Protein AF-A3V7Z9-F1 (afdb_monomer)

Sequence (220 aa):
MTQASEHNNTRMRLMAPIWVALALAAVWAASQGWWPLAAMSTLAFFLSMAPILLASQYNIALPLPFLVATVAFIIASLIFGEVFDIYYRIWWWDMALHGSSAVALGMIGFLFIYMLFAGDRFAAPPGAIAFLSFTFALSIGAVWEIFEYGMDQLFGMSMQKSVDDTMIDLITDAIGAVMSALAGYAYLKGRSAGVLGRLIRDFIKLNRHLYAKGRSRNDK

Foldseek 3Di:
DAPQLVLLVVLCVVCVVVLVVLCCQLVVCVVVVVNLSNVLSVVLSVQLCVVSVVCNVVSAHDDNVLSVLSSVLSCLCRPCVPVVVVVVVPVCSLLVSLLSQLLSQLLVQLLVLLLVQQQDPCRDQLLVSLVSSLCRSLVVLVVVLVVQVVCCVPVVDCSPVDPVSSVSSSVSSSVSNNVSSVLSSCLVVVNRDDDSSVNSVVSCVSVVVSRVNNPPPPPD

Radius of gyration: 19.34 Å; Cα contacts (8 Å, |Δi|>4): 252; chains: 1; bounding box: 54×44×49 Å

InterPro domains:
  IPR014509 Inner membrane protein YjdF-like [PF09997] (19-189)

Solvent-accessible surface area (backbone atoms only — not comparable to full-atom values): 11224 Å² total; per-residue (Å²): 130,53,74,24,42,57,50,40,54,55,50,49,64,72,44,42,66,59,46,51,49,25,51,50,48,15,54,52,28,47,78,71,68,40,53,66,51,16,52,34,26,47,50,41,37,56,60,58,46,44,64,62,56,53,29,42,76,70,65,39,36,74,55,66,70,57,54,53,50,52,40,50,49,43,45,48,49,44,43,42,24,63,65,65,43,34,58,82,74,36,89,60,50,56,51,50,51,37,26,53,48,15,28,51,41,1,42,51,32,30,54,53,53,46,40,76,34,33,45,47,99,78,44,67,55,51,68,56,50,19,51,52,5,23,52,48,15,36,51,52,45,55,52,46,55,52,47,31,50,48,41,27,74,75,69,70,50,74,66,60,79,39,75,68,50,55,52,51,38,53,52,31,14,44,51,17,3,47,54,22,13,51,40,46,30,30,41,72,70,76,61,49,60,70,68,67,27,47,54,54,50,52,42,46,64,67,36,41,81,64,48,47,71,40,74,81,72,80,82,115

Organism: NCBI:txid314232

pLDDT: mean 92.55, std 11.16, range [35.91, 98.75]

Structure (mmCIF, N/CA/C/O backbone):
data_AF-A3V7Z9-F1
#
_entry.id   AF-A3V7Z9-F1
#
loop_
_atom_site.group_PDB
_atom_site.id
_atom_site.type_symbol
_atom_site.label_atom_id
_atom_site.label_alt_id
_atom_site.label_comp_id
_atom_site.label_asym_id
_atom_site.label_entity_id
_atom_site.label_seq_id
_atom_site.pdbx_PDB_ins_code
_atom_site.Cartn_x
_atom_site.Cartn_y
_atom_site.Cartn_z
_atom_site.occupancy
_atom_site.B_iso_or_equiv
_atom_site.auth_seq_id
_atom_site.auth_comp_id
_atom_site.auth_asym_id
_atom_site.auth_atom_id
_atom_site.pdbx_PDB_model_num
ATOM 1 N N . MET A 1 1 ? -16.991 23.608 2.122 1.00 60.38 1 MET A N 1
ATOM 2 C CA . MET A 1 1 ? -16.116 22.416 2.186 1.00 60.38 1 MET A CA 1
ATOM 3 C C . MET A 1 1 ? -16.410 21.664 3.469 1.00 60.38 1 MET A C 1
ATOM 5 O O . MET A 1 1 ? -16.763 22.302 4.452 1.00 60.38 1 MET A O 1
ATOM 9 N N . THR A 1 2 ? -16.319 20.334 3.468 1.00 79.94 2 THR A N 1
ATOM 10 C CA . THR A 1 2 ? -16.404 19.557 4.714 1.00 79.94 2 THR A CA 1
ATOM 11 C C . THR A 1 2 ? -15.075 19.624 5.469 1.00 79.94 2 THR A C 1
ATOM 13 O O . THR A 1 2 ? -14.025 19.834 4.860 1.00 79.94 2 THR A O 1
ATOM 16 N N . GLN A 1 3 ? -15.094 19.379 6.783 1.00 81.25 3 GLN A N 1
ATOM 17 C CA . GLN A 1 3 ? -13.872 19.293 7.592 1.00 81.25 3 GLN A CA 1
ATOM 18 C C . GLN A 1 3 ? -12.882 18.247 7.037 1.00 81.25 3 GLN A C 1
ATOM 20 O O . GLN A 1 3 ? -11.670 18.455 7.081 1.00 81.25 3 GLN A O 1
ATOM 25 N N . ALA A 1 4 ? -13.384 17.145 6.463 1.00 86.25 4 ALA A N 1
ATOM 26 C CA . ALA A 1 4 ? -12.542 16.135 5.824 1.00 86.25 4 ALA A CA 1
ATOM 27 C C . ALA A 1 4 ? -11.885 16.643 4.532 1.00 86.25 4 ALA A C 1
ATOM 29 O O . ALA A 1 4 ? -10.710 16.375 4.296 1.00 86.25 4 ALA A O 1
ATOM 30 N N . SER A 1 5 ? -12.610 17.424 3.726 1.00 84.62 5 SER A N 1
ATOM 31 C CA . SER A 1 5 ? -12.073 18.033 2.506 1.00 84.62 5 SER A CA 1
ATOM 32 C C . SER A 1 5 ? -10.967 19.049 2.816 1.00 84.62 5 SER A C 1
ATOM 34 O O . SER A 1 5 ? -9.925 19.034 2.167 1.00 84.62 5 SER A O 1
ATOM 36 N N . GLU A 1 6 ? -11.122 19.879 3.851 1.00 87.75 6 GLU A N 1
ATOM 37 C CA . GLU A 1 6 ? -10.057 20.800 4.285 1.00 87.75 6 GLU A CA 1
ATOM 38 C C . GLU A 1 6 ? -8.825 20.057 4.817 1.00 87.75 6 GLU A C 1
ATOM 40 O O . GLU A 1 6 ? -7.681 20.417 4.504 1.00 87.75 6 GLU A O 1
ATOM 45 N N . HIS A 1 7 ? -9.050 18.980 5.577 1.00 91.62 7 HIS A N 1
ATOM 46 C CA . HIS A 1 7 ? -7.976 18.116 6.057 1.00 91.62 7 HIS A CA 1
ATOM 47 C C . HIS A 1 7 ? -7.182 17.524 4.892 1.00 91.62 7 HIS A C 1
ATOM 49 O O . HIS A 1 7 ? -5.957 17.656 4.840 1.00 91.62 7 HIS A O 1
ATOM 55 N N . ASN A 1 8 ? -7.880 16.916 3.933 1.00 92.31 8 ASN A N 1
ATOM 56 C CA . ASN A 1 8 ? -7.257 16.291 2.778 1.00 92.31 8 ASN A CA 1
ATOM 57 C C . ASN A 1 8 ? -6.560 17.333 1.895 1.00 92.31 8 ASN A C 1
ATOM 59 O O . ASN A 1 8 ? -5.428 17.097 1.497 1.00 92.31 8 ASN A O 1
ATOM 63 N N . ASN A 1 9 ? -7.110 18.534 1.700 1.00 92.44 9 ASN A N 1
ATOM 64 C CA . ASN A 1 9 ? -6.415 19.597 0.964 1.00 92.44 9 ASN A CA 1
ATOM 65 C C . ASN A 1 9 ? -5.055 19.956 1.581 1.00 92.44 9 ASN A C 1
ATOM 67 O O . ASN A 1 9 ? -4.078 20.180 0.864 1.00 92.44 9 ASN A O 1
ATOM 71 N N . THR A 1 10 ? -4.959 19.965 2.912 1.00 94.50 10 THR A N 1
ATOM 72 C CA . THR A 1 10 ? -3.675 20.165 3.598 1.00 94.50 10 THR A CA 1
ATOM 73 C C . THR A 1 10 ? -2.716 19.006 3.315 1.00 94.50 10 THR A C 1
ATOM 75 O O . THR A 1 10 ? -1.545 19.234 3.025 1.00 94.50 10 THR A O 1
ATOM 78 N N . ARG A 1 11 ? -3.198 17.757 3.342 1.00 94.56 11 ARG A N 1
ATOM 79 C CA . ARG A 1 11 ? -2.388 16.571 3.013 1.00 94.56 11 ARG A CA 1
ATOM 80 C C . ARG A 1 11 ? -1.935 16.554 1.555 1.00 94.56 11 ARG A C 1
ATOM 82 O O . ARG A 1 11 ? -0.782 16.227 1.305 1.00 94.56 11 ARG A O 1
ATOM 89 N N . MET A 1 12 ? -2.784 16.978 0.620 1.00 93.81 12 MET A N 1
ATOM 90 C CA . MET A 1 12 ? -2.417 17.129 -0.789 1.00 93.81 12 MET A CA 1
ATOM 91 C C . MET A 1 12 ? -1.244 18.095 -0.947 1.00 93.81 12 MET A C 1
ATOM 93 O O . MET A 1 12 ? -0.285 17.778 -1.636 1.00 93.81 12 MET A O 1
ATOM 97 N N . ARG A 1 13 ? -1.268 19.242 -0.254 1.00 95.38 13 ARG A N 1
ATOM 98 C CA . ARG A 1 13 ? -0.146 20.198 -0.276 1.00 95.38 13 ARG A CA 1
ATOM 99 C C . ARG A 1 13 ? 1.146 19.597 0.279 1.00 95.38 13 ARG A C 1
ATOM 101 O O . ARG A 1 13 ? 2.210 19.870 -0.260 1.00 95.38 13 ARG A O 1
ATOM 108 N N . LEU A 1 14 ? 1.055 18.769 1.321 1.00 96.12 14 LEU A N 1
ATOM 109 C CA . LEU A 1 14 ? 2.217 18.075 1.888 1.00 96.12 14 LEU A CA 1
ATOM 110 C C . LEU A 1 14 ? 2.775 16.988 0.956 1.00 96.12 14 LEU A C 1
ATOM 112 O O . LEU A 1 14 ? 3.976 16.745 0.974 1.00 96.12 14 LEU A O 1
ATOM 116 N N . MET A 1 15 ? 1.924 16.338 0.157 1.00 96.56 15 MET A N 1
ATOM 117 C CA . MET A 1 15 ? 2.320 15.285 -0.791 1.00 96.56 15 MET A CA 1
ATOM 118 C C . MET A 1 15 ? 2.706 15.813 -2.174 1.00 96.56 15 MET A C 1
ATOM 120 O O . MET A 1 15 ? 3.407 15.123 -2.911 1.00 96.56 15 MET A O 1
ATOM 124 N N . ALA A 1 16 ? 2.336 17.054 -2.500 1.00 96.56 16 ALA A N 1
ATOM 125 C CA . ALA A 1 16 ? 2.632 17.688 -3.779 1.00 96.56 16 ALA A CA 1
ATOM 126 C C . ALA A 1 16 ? 4.110 17.606 -4.207 1.00 96.56 16 ALA A C 1
ATOM 128 O O . ALA A 1 16 ? 4.338 17.311 -5.378 1.00 96.56 16 ALA A O 1
ATOM 129 N N . PRO A 1 17 ? 5.121 17.780 -3.327 1.00 97.75 17 PRO A N 1
ATOM 130 C CA . PRO A 1 17 ? 6.519 17.629 -3.732 1.00 97.75 17 PRO A CA 1
ATOM 131 C C . PRO A 1 17 ? 6.843 16.242 -4.302 1.00 97.75 17 PRO A C 1
ATOM 133 O O . PRO A 1 17 ? 7.589 16.143 -5.272 1.00 97.75 17 PRO A O 1
ATOM 136 N N . ILE A 1 18 ? 6.252 15.178 -3.745 1.00 97.12 18 ILE A N 1
ATOM 137 C CA . ILE A 1 18 ? 6.469 13.808 -4.228 1.00 97.12 18 ILE A CA 1
ATOM 138 C C . ILE A 1 18 ? 5.812 13.623 -5.596 1.00 97.12 18 ILE A C 1
ATOM 140 O O . ILE A 1 18 ? 6.421 13.070 -6.506 1.00 97.12 18 ILE A O 1
ATOM 144 N N . TRP A 1 19 ? 4.595 14.134 -5.777 1.00 97.62 19 TRP A N 1
ATOM 145 C CA . TRP A 1 19 ? 3.899 14.061 -7.062 1.00 97.62 19 TRP A CA 1
ATOM 146 C C . TRP A 1 19 ? 4.608 14.858 -8.156 1.00 97.62 19 TRP A C 1
ATOM 148 O O . TRP A 1 19 ? 4.724 14.381 -9.280 1.00 97.62 19 TRP A O 1
ATOM 158 N N . VAL A 1 20 ? 5.142 16.035 -7.823 1.00 98.31 20 VAL A N 1
ATOM 159 C CA . VAL A 1 20 ? 5.991 16.807 -8.738 1.00 98.31 20 VAL A CA 1
ATOM 160 C C . VAL A 1 20 ? 7.242 16.009 -9.097 1.00 98.31 20 VAL A C 1
ATOM 162 O O . VAL A 1 20 ? 7.573 15.921 -10.273 1.00 98.31 20 VAL A O 1
ATOM 165 N N . ALA A 1 21 ? 7.905 15.376 -8.125 1.00 98.31 21 ALA A N 1
ATOM 166 C CA . ALA A 1 21 ? 9.075 14.544 -8.395 1.00 98.31 21 ALA A CA 1
ATOM 167 C C . ALA A 1 21 ? 8.751 13.357 -9.321 1.00 98.31 21 ALA A C 1
ATOM 169 O O . ALA A 1 21 ? 9.486 13.130 -10.276 1.00 98.31 21 ALA A O 1
ATOM 170 N N . LEU A 1 22 ? 7.637 12.649 -9.098 1.00 98.50 22 LEU A N 1
ATOM 171 C CA . LEU A 1 22 ? 7.191 11.544 -9.959 1.00 98.50 22 LEU A CA 1
ATOM 172 C C . LEU A 1 22 ? 6.857 12.019 -11.380 1.00 98.50 22 LEU A C 1
ATOM 174 O O . LEU A 1 22 ? 7.260 11.383 -12.352 1.00 98.50 22 LEU A O 1
ATOM 178 N N . ALA A 1 23 ? 6.177 13.160 -11.517 1.00 98.50 23 ALA A N 1
ATOM 179 C CA . ALA A 1 23 ? 5.863 13.739 -12.821 1.00 98.50 23 ALA A CA 1
ATOM 180 C C . ALA A 1 23 ? 7.130 14.183 -13.573 1.00 98.50 23 ALA A C 1
ATOM 182 O O . ALA A 1 23 ? 7.279 13.906 -14.763 1.00 98.50 23 ALA A O 1
ATOM 183 N N . LEU A 1 24 ? 8.071 14.831 -12.879 1.00 98.62 24 LEU A N 1
ATOM 184 C CA . LEU A 1 24 ? 9.357 15.222 -13.456 1.00 98.62 24 LEU A CA 1
ATOM 185 C C . LEU A 1 24 ? 10.190 14.001 -13.849 1.00 98.62 24 LEU A C 1
ATOM 187 O O . LEU A 1 24 ? 10.760 13.996 -14.936 1.00 98.62 24 LEU A O 1
ATOM 191 N N . ALA A 1 25 ? 10.226 12.961 -13.012 1.00 98.50 25 ALA A N 1
ATOM 192 C CA . ALA A 1 25 ? 10.899 11.705 -13.324 1.00 98.50 25 ALA A CA 1
ATOM 193 C C . ALA A 1 25 ? 10.298 11.045 -14.571 1.00 98.50 25 ALA A C 1
ATOM 195 O O . ALA A 1 25 ? 11.049 10.621 -15.445 1.00 98.50 25 ALA A O 1
ATOM 196 N N . ALA A 1 26 ? 8.967 11.035 -14.703 1.00 98.62 26 ALA A N 1
ATOM 197 C CA . ALA A 1 26 ? 8.287 10.499 -15.879 1.00 98.62 26 ALA A CA 1
ATOM 198 C C . ALA A 1 26 ? 8.674 11.246 -17.168 1.00 98.62 26 ALA A C 1
ATOM 200 O O . ALA A 1 26 ? 9.080 10.622 -18.149 1.00 98.62 26 ALA A O 1
ATOM 201 N N . VAL A 1 27 ? 8.599 12.584 -17.156 1.00 98.69 27 VAL A N 1
ATOM 202 C CA . VAL A 1 27 ? 8.945 13.429 -18.314 1.00 98.69 27 VAL A CA 1
ATOM 203 C C . VAL A 1 27 ? 10.427 13.314 -18.661 1.00 98.69 27 VAL A C 1
ATOM 205 O O . VAL A 1 27 ? 10.783 13.156 -19.829 1.00 98.69 27 VAL A O 1
ATOM 208 N N . TRP A 1 28 ? 11.297 13.373 -17.653 1.00 98.69 28 TRP A N 1
ATOM 209 C CA . TRP A 1 28 ? 12.734 13.261 -17.856 1.00 98.69 28 TRP A CA 1
ATOM 210 C C . TRP A 1 28 ? 13.095 11.888 -18.425 1.00 98.69 28 TRP A C 1
ATOM 212 O O . TRP A 1 28 ? 13.741 11.830 -19.467 1.00 98.69 28 TRP A O 1
ATOM 222 N N . ALA A 1 29 ? 12.611 10.793 -17.835 1.00 98.62 29 ALA A N 1
ATOM 223 C CA . ALA A 1 29 ? 12.879 9.441 -18.322 1.00 98.62 29 ALA A CA 1
ATOM 224 C C . ALA A 1 29 ? 12.394 9.241 -19.766 1.00 98.62 29 ALA A C 1
ATOM 226 O O . ALA A 1 29 ? 13.137 8.708 -20.591 1.00 98.62 29 ALA A O 1
ATOM 227 N N . ALA A 1 30 ? 11.203 9.746 -20.107 1.00 98.56 30 ALA A N 1
ATOM 228 C CA . ALA A 1 30 ? 10.688 9.706 -21.475 1.00 98.56 30 ALA A CA 1
ATOM 229 C C . ALA A 1 30 ? 11.584 10.486 -22.453 1.00 98.56 30 ALA A C 1
ATOM 231 O O . ALA A 1 30 ? 11.863 10.003 -23.548 1.00 98.56 30 ALA A O 1
ATOM 232 N N . SER A 1 31 ? 12.099 11.654 -22.045 1.00 98.50 31 SER A N 1
ATOM 233 C CA . SER A 1 31 ? 13.015 12.454 -22.875 1.00 98.50 31 SER A CA 1
ATOM 234 C C . SER A 1 31 ? 14.345 11.749 -23.164 1.00 98.50 31 SER A C 1
ATOM 236 O O . SER A 1 31 ? 14.986 12.041 -24.169 1.00 98.50 31 SER A O 1
ATOM 238 N N . GLN A 1 32 ? 14.747 10.817 -22.294 1.00 98.44 32 GLN A N 1
ATOM 239 C CA . GLN A 1 32 ? 15.943 9.988 -22.451 1.00 98.44 32 GLN A CA 1
ATOM 240 C C . GLN A 1 32 ? 15.656 8.640 -23.139 1.00 98.44 32 GLN A C 1
ATOM 242 O O . GLN A 1 32 ? 16.569 7.836 -23.301 1.00 98.44 32 GLN A O 1
ATOM 247 N N . GLY A 1 33 ? 14.404 8.350 -23.517 1.00 98.19 33 GLY A N 1
ATOM 248 C CA . GLY A 1 33 ? 14.012 7.046 -24.067 1.00 98.19 33 GLY A CA 1
ATOM 249 C C . GLY A 1 33 ? 13.951 5.909 -23.036 1.00 98.19 33 GLY A C 1
ATOM 250 O O . GLY A 1 33 ? 13.840 4.744 -23.415 1.00 98.19 33 GLY A O 1
ATOM 251 N N . TRP A 1 34 ? 14.000 6.214 -21.734 1.00 98.19 34 TRP A N 1
ATOM 252 C CA . TRP A 1 34 ? 13.921 5.219 -20.662 1.00 98.19 34 TRP A CA 1
ATOM 253 C C . TRP A 1 34 ? 12.459 4.887 -20.322 1.00 98.19 34 TRP A C 1
ATOM 255 O O . TRP A 1 34 ? 11.912 5.287 -19.292 1.00 98.19 34 TRP A O 1
ATOM 265 N N . TRP A 1 35 ? 11.813 4.146 -21.223 1.00 97.44 35 TRP A N 1
ATOM 266 C CA . TRP A 1 35 ? 10.374 3.869 -21.169 1.00 97.44 35 TRP A CA 1
ATOM 267 C C . TRP A 1 35 ? 9.885 3.146 -19.902 1.00 97.44 35 TRP A C 1
ATOM 269 O O . TRP A 1 35 ? 8.863 3.586 -19.373 1.00 97.44 35 TRP A O 1
ATOM 279 N N . PRO A 1 36 ? 10.578 2.122 -19.353 1.00 95.62 36 PRO A N 1
ATOM 280 C CA . PRO A 1 36 ? 10.180 1.501 -18.086 1.00 95.62 36 PRO A CA 1
ATOM 281 C C . PRO A 1 36 ? 10.036 2.500 -16.931 1.00 95.62 36 PRO A C 1
ATOM 283 O O . PRO A 1 36 ? 8.989 2.555 -16.287 1.00 95.62 36 PRO A O 1
ATOM 286 N N . LEU A 1 37 ? 11.037 3.364 -16.717 1.00 98.19 37 LEU A N 1
ATOM 287 C CA . LEU A 1 37 ? 10.983 4.372 -15.657 1.00 98.19 37 LEU A CA 1
ATOM 288 C C . LEU A 1 37 ? 9.888 5.414 -15.914 1.00 98.19 37 LEU A C 1
ATOM 290 O O . LEU A 1 37 ? 9.200 5.823 -14.976 1.00 98.19 37 LEU A O 1
ATOM 294 N N . ALA A 1 38 ? 9.700 5.825 -17.171 1.00 98.50 38 ALA A N 1
ATOM 295 C CA . ALA A 1 38 ? 8.645 6.763 -17.543 1.00 98.50 38 ALA A CA 1
ATOM 296 C C . ALA A 1 38 ? 7.243 6.198 -17.255 1.00 98.50 38 ALA A C 1
ATOM 298 O O . ALA A 1 38 ? 6.413 6.877 -16.640 1.00 98.50 38 ALA A O 1
ATOM 299 N N . ALA A 1 39 ? 6.993 4.946 -17.649 1.00 97.50 39 ALA A N 1
ATOM 300 C CA . ALA A 1 39 ? 5.724 4.262 -17.428 1.00 97.50 39 ALA A CA 1
ATOM 301 C C . ALA A 1 39 ? 5.444 4.064 -15.931 1.00 97.50 39 ALA A C 1
ATOM 303 O O . ALA A 1 39 ? 4.382 4.465 -15.451 1.00 97.50 39 ALA A O 1
ATOM 304 N N . MET A 1 40 ? 6.414 3.541 -15.172 1.00 97.75 40 MET A N 1
ATOM 305 C CA . MET A 1 40 ? 6.232 3.268 -13.741 1.00 97.75 40 MET A CA 1
ATOM 306 C C . MET A 1 40 ? 6.122 4.540 -12.901 1.00 97.75 40 MET A C 1
ATOM 308 O O . MET A 1 40 ? 5.302 4.595 -11.988 1.00 97.75 40 MET A O 1
ATOM 312 N N . SER A 1 41 ? 6.851 5.607 -13.245 1.00 98.56 41 SER A N 1
ATOM 313 C CA . SER A 1 41 ? 6.694 6.911 -12.580 1.00 98.56 41 SER A CA 1
ATOM 314 C C . SER A 1 41 ? 5.317 7.526 -12.850 1.00 98.56 41 SER A C 1
ATOM 316 O O . SER A 1 41 ? 4.710 8.103 -11.947 1.00 98.56 41 SER A O 1
ATOM 318 N N . THR A 1 42 ? 4.790 7.365 -14.069 1.00 98.50 42 THR A N 1
ATOM 319 C CA . THR A 1 42 ? 3.437 7.817 -14.431 1.00 98.50 42 THR A CA 1
ATOM 320 C C . THR A 1 42 ? 2.374 7.037 -13.661 1.00 98.50 42 THR A C 1
ATOM 322 O O . THR A 1 42 ? 1.472 7.632 -13.070 1.00 98.50 42 THR A O 1
ATOM 325 N N . LEU A 1 43 ? 2.495 5.708 -13.610 1.00 98.06 43 LEU A N 1
ATOM 326 C CA . LEU A 1 43 ? 1.584 4.859 -12.846 1.00 98.06 43 LEU A CA 1
ATOM 327 C C . LEU A 1 43 ? 1.637 5.197 -11.348 1.00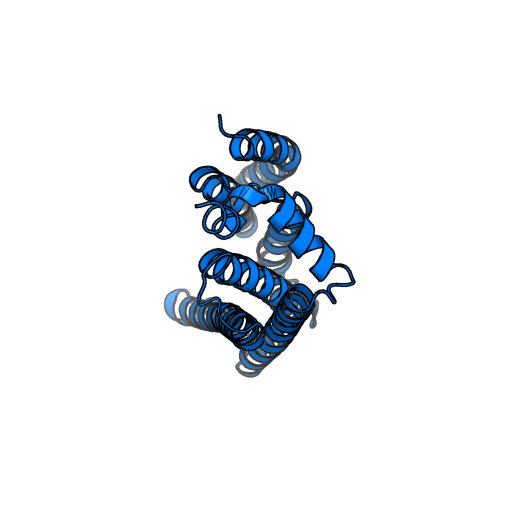 98.06 43 LEU A C 1
ATOM 329 O O . LEU A 1 43 ? 0.595 5.420 -10.729 1.00 98.06 43 LEU A O 1
ATOM 333 N N . ALA A 1 44 ? 2.839 5.331 -10.782 1.00 98.38 44 ALA A N 1
ATOM 334 C CA . ALA A 1 44 ? 3.044 5.713 -9.389 1.00 98.38 44 ALA A CA 1
ATOM 335 C C . ALA A 1 44 ? 2.437 7.086 -9.062 1.00 98.38 44 ALA A C 1
ATOM 337 O O . ALA A 1 44 ? 1.819 7.254 -8.008 1.00 98.38 44 ALA A O 1
ATOM 338 N N . PHE A 1 45 ? 2.555 8.062 -9.968 1.00 98.12 45 PHE A N 1
ATOM 339 C CA . PHE A 1 45 ? 1.927 9.375 -9.823 1.00 98.12 45 PHE A CA 1
ATOM 340 C C . PHE A 1 45 ? 0.411 9.243 -9.636 1.00 98.12 45 PHE A C 1
ATOM 342 O O . PHE A 1 45 ? -0.117 9.687 -8.616 1.00 98.12 45 PHE A O 1
ATOM 349 N N . PHE A 1 46 ? -0.284 8.564 -10.551 1.00 98.00 46 PHE A N 1
ATOM 350 C CA . PHE A 1 46 ? -1.741 8.431 -10.471 1.00 98.00 46 PHE A CA 1
ATOM 351 C C . PHE A 1 46 ? -2.195 7.575 -9.283 1.00 98.00 46 PHE A C 1
ATOM 353 O O . PHE A 1 46 ? -3.104 7.977 -8.550 1.00 98.00 46 PHE A O 1
ATOM 360 N N . LEU A 1 47 ? -1.541 6.435 -9.037 1.00 97.38 47 LEU A N 1
ATOM 361 C CA . LEU A 1 47 ? -1.884 5.562 -7.912 1.00 97.38 47 LEU A CA 1
ATOM 362 C C . LEU A 1 47 ? -1.664 6.252 -6.563 1.00 97.38 47 LEU A C 1
ATOM 364 O O . LEU A 1 47 ? -2.491 6.115 -5.666 1.00 97.38 47 LEU A O 1
ATOM 368 N N . SER A 1 48 ? -0.604 7.051 -6.416 1.00 96.75 48 SER A N 1
ATOM 369 C CA . SER A 1 48 ? -0.331 7.770 -5.164 1.00 96.75 48 SER A CA 1
ATOM 370 C C . SER A 1 48 ? -1.341 8.888 -4.869 1.00 96.75 48 SER A C 1
ATOM 372 O O . SER A 1 48 ? -1.517 9.274 -3.710 1.00 96.75 48 SER A O 1
ATOM 374 N N . MET A 1 49 ? -2.043 9.395 -5.888 1.00 95.62 49 MET A N 1
ATOM 375 C CA . MET A 1 49 ? -3.131 10.365 -5.731 1.00 95.62 49 MET A CA 1
ATOM 376 C C . MET A 1 49 ? -4.483 9.701 -5.440 1.00 95.62 49 MET A C 1
ATOM 378 O O . MET A 1 49 ? -5.345 10.313 -4.806 1.00 95.62 49 MET A O 1
ATOM 382 N N . ALA A 1 50 ? -4.692 8.454 -5.867 1.00 95.44 50 ALA A N 1
ATOM 383 C CA . ALA A 1 50 ? -5.991 7.791 -5.773 1.00 95.44 50 ALA A CA 1
ATOM 384 C C . ALA A 1 50 ? -6.582 7.755 -4.344 1.00 95.44 50 ALA A C 1
ATOM 386 O O . ALA A 1 50 ? -7.744 8.146 -4.194 1.00 95.44 50 ALA A O 1
ATOM 387 N N . PRO A 1 51 ? -5.836 7.401 -3.271 1.00 93.50 51 PRO A N 1
ATOM 388 C CA . PRO A 1 51 ? -6.408 7.311 -1.928 1.00 93.50 51 PRO A CA 1
ATOM 389 C C . PRO A 1 51 ? -7.015 8.628 -1.446 1.00 93.50 51 PRO A C 1
ATOM 391 O O . PRO A 1 51 ? -8.113 8.643 -0.892 1.00 93.50 51 PRO A O 1
ATOM 394 N N . ILE A 1 52 ? -6.321 9.747 -1.668 1.00 94.19 52 ILE A N 1
ATOM 395 C CA . ILE A 1 52 ? -6.758 11.052 -1.168 1.00 94.19 52 ILE A CA 1
ATOM 396 C C . ILE A 1 52 ? -7.919 11.631 -1.975 1.00 94.19 52 ILE A C 1
ATOM 398 O O . ILE A 1 52 ? -8.809 12.264 -1.397 1.00 94.19 52 ILE A O 1
ATOM 402 N N . LEU A 1 53 ? -7.949 11.381 -3.286 1.00 92.81 53 LEU A N 1
ATOM 403 C CA . LEU A 1 53 ? -9.053 11.791 -4.149 1.00 92.81 53 LEU A CA 1
ATOM 404 C C . LEU A 1 53 ? -10.326 11.005 -3.811 1.00 92.81 53 LEU A C 1
ATOM 406 O O . LEU A 1 53 ? -11.371 11.609 -3.568 1.00 92.81 53 LEU A O 1
ATOM 410 N N . LEU A 1 54 ? -10.217 9.678 -3.681 1.00 92.25 54 LEU A N 1
ATOM 411 C CA . LEU A 1 54 ? -11.337 8.812 -3.309 1.00 92.25 54 LEU A CA 1
ATOM 412 C C .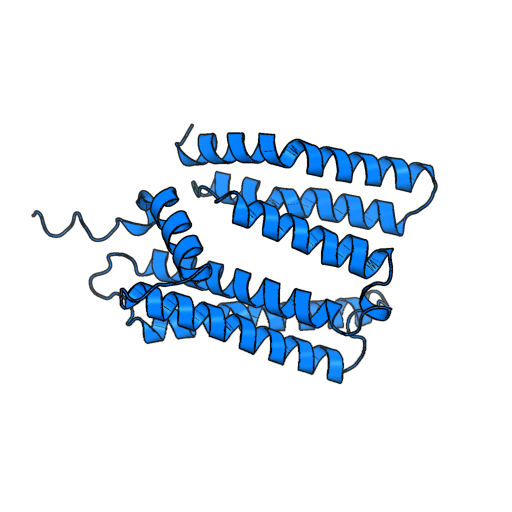 LEU A 1 54 ? -11.849 9.125 -1.899 1.00 92.25 54 LEU A C 1
ATOM 414 O O . LEU A 1 54 ? -13.047 9.318 -1.705 1.00 92.25 54 LEU A O 1
ATOM 418 N N . ALA A 1 55 ? -10.963 9.254 -0.909 1.00 92.25 55 ALA A N 1
ATOM 419 C CA . ALA A 1 55 ? -11.371 9.570 0.460 1.00 92.25 55 ALA A CA 1
ATOM 420 C C . ALA A 1 55 ? -12.113 10.914 0.551 1.00 92.25 55 ALA A C 1
ATOM 422 O O . ALA A 1 55 ? -13.105 11.031 1.274 1.00 92.25 55 ALA A O 1
ATOM 423 N N . SER A 1 56 ? -11.689 11.911 -0.232 1.00 89.88 56 SER A N 1
ATOM 424 C CA . SER A 1 56 ? -12.359 13.214 -0.291 1.00 89.88 56 SER A CA 1
ATOM 425 C C . SER A 1 56 ? -13.784 13.115 -0.842 1.00 89.88 56 SER A C 1
ATOM 427 O O . SER A 1 56 ? -14.674 13.786 -0.319 1.00 89.88 56 SER A O 1
ATOM 429 N N . GLN A 1 57 ? -14.028 12.241 -1.826 1.00 90.75 57 GLN A N 1
ATOM 430 C CA . GLN A 1 57 ? -15.364 11.998 -2.382 1.00 90.75 57 GLN A CA 1
ATOM 431 C C . GLN A 1 57 ? -16.331 11.400 -1.347 1.00 90.75 57 GLN A C 1
ATOM 433 O O . GLN A 1 57 ? -17.511 11.743 -1.335 1.00 90.75 57 GLN A O 1
ATOM 438 N N . TYR A 1 58 ? -15.830 10.556 -0.440 1.00 89.44 58 TYR A N 1
ATOM 439 C CA . TYR A 1 58 ? -16.636 9.897 0.596 1.00 89.44 58 TYR A CA 1
ATOM 440 C C . TYR A 1 58 ? -16.623 10.616 1.955 1.00 89.44 58 TYR A C 1
ATOM 442 O O . TYR A 1 58 ? -17.092 10.062 2.949 1.00 89.44 58 TYR A O 1
ATOM 450 N N . ASN A 1 59 ? -16.114 11.854 2.024 1.00 91.06 59 ASN A N 1
ATOM 451 C CA . ASN A 1 59 ? -15.994 12.625 3.267 1.00 91.06 59 ASN A CA 1
ATOM 452 C C . ASN A 1 59 ? -15.203 11.878 4.369 1.00 91.06 59 ASN A C 1
ATOM 454 O O . ASN A 1 59 ? -15.550 11.928 5.555 1.00 91.06 59 ASN A O 1
ATOM 458 N N . ILE A 1 60 ? -14.141 11.184 3.949 1.00 93.44 60 ILE A N 1
ATOM 459 C CA . ILE A 1 60 ? -13.169 10.486 4.792 1.00 93.44 60 ILE A CA 1
ATOM 460 C C . ILE A 1 60 ? -11.887 11.321 4.833 1.00 93.44 60 ILE A C 1
ATOM 462 O O . ILE A 1 60 ? -11.319 11.686 3.805 1.00 93.44 60 ILE A O 1
ATOM 466 N N . ALA A 1 61 ? -11.412 11.617 6.034 1.00 95.25 61 ALA A N 1
ATOM 467 C CA . ALA A 1 61 ? -10.149 12.293 6.271 1.00 95.25 61 ALA A CA 1
ATOM 468 C C . ALA A 1 61 ? -9.037 11.259 6.492 1.00 95.25 61 ALA A C 1
ATOM 470 O O . ALA A 1 61 ? -9.148 10.396 7.368 1.00 95.25 61 ALA A O 1
ATOM 471 N N . LEU A 1 62 ? -7.961 11.344 5.706 1.00 93.38 62 LEU A N 1
ATOM 472 C CA . LEU A 1 62 ? -6.851 10.393 5.788 1.00 93.38 62 LEU A CA 1
ATOM 473 C C . LEU A 1 62 ? -5.728 10.898 6.708 1.00 93.38 62 LEU A C 1
ATOM 475 O O . LEU A 1 62 ? -5.240 12.022 6.533 1.00 93.38 62 LEU A O 1
ATOM 479 N N . PRO A 1 63 ? -5.253 10.072 7.660 1.00 93.75 63 PRO A N 1
ATOM 480 C CA . PRO A 1 63 ? -4.043 10.369 8.414 1.00 93.75 63 PRO A CA 1
ATOM 481 C C . PRO A 1 63 ? -2.824 10.479 7.488 1.00 93.75 63 PRO A C 1
ATOM 483 O O . PRO A 1 63 ? -2.656 9.677 6.573 1.00 93.75 63 PRO A O 1
ATOM 486 N N . LEU A 1 64 ? -1.919 11.424 7.759 1.00 93.19 64 LEU A N 1
ATOM 487 C CA . LEU A 1 64 ? -0.687 11.570 6.972 1.00 93.19 64 LEU A CA 1
ATOM 488 C C . LEU A 1 64 ? 0.176 10.289 6.933 1.00 93.19 64 LEU A C 1
ATOM 490 O O . LEU A 1 64 ? 0.642 9.961 5.845 1.00 93.19 64 LEU A O 1
ATOM 494 N N . PRO A 1 65 ? 0.360 9.532 8.039 1.00 92.94 65 PRO A N 1
ATOM 495 C CA . PRO A 1 65 ? 1.142 8.294 7.998 1.00 92.94 65 PRO A CA 1
ATOM 496 C C . PRO A 1 65 ? 0.601 7.263 7.007 1.00 92.94 65 PRO A C 1
ATOM 498 O O . PRO A 1 65 ? 1.385 6.544 6.403 1.00 92.94 65 PRO A O 1
ATOM 501 N N . PHE A 1 66 ? -0.722 7.222 6.811 1.00 93.19 66 PHE A N 1
ATOM 502 C CA . PHE A 1 66 ? -1.349 6.338 5.833 1.00 93.19 66 PHE A CA 1
ATOM 503 C C . PHE A 1 66 ? -0.919 6.708 4.412 1.00 93.19 66 PHE A C 1
ATOM 505 O O . PHE A 1 66 ? -0.426 5.861 3.681 1.00 93.19 66 PHE A O 1
ATOM 512 N N . LEU A 1 67 ? -1.020 7.992 4.055 1.00 95.00 67 LEU A N 1
ATOM 513 C CA . LEU A 1 67 ? -0.618 8.483 2.735 1.00 95.00 67 LEU A CA 1
ATOM 514 C C . LEU A 1 67 ? 0.869 8.244 2.471 1.00 95.00 67 LEU A C 1
ATOM 516 O O . LEU A 1 67 ? 1.222 7.724 1.420 1.00 95.00 67 LEU A O 1
ATOM 520 N N . VAL A 1 68 ? 1.728 8.575 3.439 1.00 95.69 68 VAL A N 1
ATOM 521 C CA . VAL A 1 68 ? 3.177 8.369 3.317 1.00 95.69 68 VAL A CA 1
ATOM 522 C C . VAL A 1 68 ? 3.502 6.889 3.127 1.00 95.69 68 VAL A C 1
ATOM 524 O O . VAL A 1 68 ? 4.282 6.564 2.239 1.00 95.69 68 VAL A O 1
ATOM 527 N N . ALA A 1 69 ? 2.884 5.997 3.906 1.00 95.38 69 ALA A N 1
ATOM 528 C CA . ALA A 1 69 ? 3.088 4.558 3.767 1.00 95.38 69 ALA A CA 1
ATOM 529 C C . ALA A 1 69 ? 2.616 4.039 2.401 1.00 95.38 69 ALA A C 1
ATOM 531 O O . ALA A 1 69 ? 3.342 3.285 1.764 1.00 95.38 69 ALA A O 1
ATOM 532 N N . THR A 1 70 ? 1.450 4.480 1.915 1.00 95.62 70 THR A N 1
ATOM 533 C CA . THR A 1 70 ? 0.948 4.093 0.588 1.00 95.62 70 THR A CA 1
ATOM 534 C C . THR A 1 70 ? 1.869 4.571 -0.532 1.00 95.62 70 THR A C 1
ATOM 536 O O . THR A 1 70 ? 2.204 3.791 -1.416 1.00 95.62 70 THR A O 1
ATOM 539 N N . VAL A 1 71 ? 2.320 5.828 -0.498 1.00 97.00 71 VAL A N 1
ATOM 540 C CA . VAL A 1 71 ? 3.239 6.354 -1.519 1.00 97.00 71 VAL A CA 1
ATOM 541 C C . VAL A 1 71 ? 4.593 5.644 -1.461 1.00 97.00 71 VAL A C 1
ATOM 543 O O . VAL A 1 71 ? 5.140 5.295 -2.503 1.00 97.00 71 VAL A O 1
ATOM 546 N N . ALA A 1 72 ? 5.118 5.388 -0.260 1.00 98.12 72 ALA A N 1
ATOM 547 C CA . ALA A 1 72 ? 6.359 4.641 -0.084 1.00 98.12 72 ALA A CA 1
ATOM 548 C C . ALA A 1 72 ? 6.243 3.212 -0.630 1.00 98.12 72 ALA A C 1
ATOM 550 O O . ALA A 1 72 ? 7.138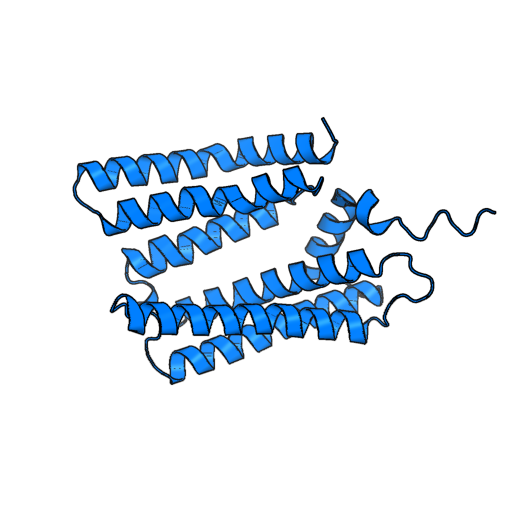 2.780 -1.347 1.00 98.12 72 ALA A O 1
ATOM 551 N N . PHE A 1 73 ? 5.133 2.520 -0.354 1.00 98.25 73 PHE A N 1
ATOM 552 C CA . PHE A 1 73 ? 4.843 1.197 -0.905 1.00 98.25 73 PHE A CA 1
ATOM 553 C C . PHE A 1 73 ? 4.817 1.216 -2.439 1.00 98.25 73 PHE A C 1
ATOM 555 O O . PHE A 1 73 ? 5.512 0.427 -3.061 1.00 98.25 73 PHE A O 1
ATOM 562 N N . ILE A 1 74 ? 4.097 2.166 -3.048 1.00 98.31 74 ILE A N 1
ATOM 563 C CA . ILE A 1 74 ? 3.996 2.299 -4.512 1.00 98.31 74 ILE A CA 1
ATOM 564 C C . ILE A 1 74 ? 5.367 2.539 -5.157 1.00 98.31 74 ILE A C 1
ATOM 566 O O . ILE A 1 74 ? 5.675 1.965 -6.197 1.00 98.31 74 ILE A O 1
ATOM 570 N N . ILE A 1 75 ? 6.200 3.398 -4.564 1.00 98.31 75 ILE A N 1
ATOM 571 C CA . ILE A 1 75 ? 7.557 3.651 -5.069 1.00 98.31 75 ILE A CA 1
ATOM 572 C C . ILE A 1 75 ? 8.436 2.405 -4.884 1.00 98.31 75 ILE A C 1
ATOM 574 O O . ILE A 1 75 ? 9.216 2.064 -5.773 1.00 98.31 75 ILE A O 1
ATOM 578 N N . ALA A 1 76 ? 8.314 1.722 -3.744 1.00 98.38 76 ALA A N 1
ATOM 579 C CA . ALA A 1 76 ? 9.067 0.511 -3.441 1.00 98.38 76 ALA A CA 1
ATOM 580 C C . ALA A 1 76 ? 8.725 -0.647 -4.391 1.00 98.38 76 ALA A C 1
ATOM 582 O O . ALA A 1 76 ? 9.642 -1.323 -4.853 1.00 98.38 76 ALA A O 1
ATOM 583 N N . SER A 1 77 ? 7.452 -0.840 -4.735 1.00 97.12 77 SER A N 1
ATOM 584 C CA . SER A 1 77 ? 7.033 -1.886 -5.669 1.00 97.12 77 SER A CA 1
ATOM 585 C C . SER A 1 77 ? 7.331 -1.514 -7.123 1.00 97.12 77 SER A C 1
ATOM 587 O O . SER A 1 77 ? 8.084 -2.209 -7.796 1.00 97.12 77 SER A O 1
ATOM 589 N N . LEU A 1 78 ? 6.820 -0.378 -7.607 1.00 96.81 78 LEU A N 1
ATOM 590 C CA . LEU A 1 78 ? 6.853 -0.056 -9.039 1.00 96.81 78 LEU A CA 1
ATOM 591 C C . LEU A 1 78 ? 8.181 0.514 -9.524 1.00 96.81 78 LEU A C 1
ATOM 593 O O . LEU A 1 78 ? 8.557 0.301 -10.669 1.00 96.81 78 LEU A O 1
ATOM 597 N N . ILE A 1 79 ? 8.870 1.313 -8.710 1.00 97.56 79 ILE A N 1
ATOM 598 C CA . ILE A 1 79 ? 10.119 1.946 -9.148 1.00 97.56 79 ILE A CA 1
ATOM 599 C C . ILE A 1 79 ? 11.293 1.083 -8.710 1.00 97.56 79 ILE A C 1
ATOM 601 O O . ILE A 1 79 ? 12.068 0.631 -9.545 1.00 97.56 79 ILE A O 1
ATOM 605 N N . PHE A 1 80 ? 11.435 0.836 -7.410 1.00 97.88 80 PHE A N 1
ATOM 606 C CA . PHE A 1 80 ? 12.556 0.039 -6.919 1.00 97.88 80 PHE A CA 1
ATOM 607 C C . PHE A 1 80 ? 12.435 -1.431 -7.318 1.00 97.88 80 PHE A C 1
ATOM 609 O O . PHE A 1 80 ? 13.394 -1.976 -7.858 1.00 97.88 80 PHE A O 1
ATOM 616 N N . GLY A 1 81 ? 11.276 -2.048 -7.100 1.00 96.25 81 GLY A N 1
ATOM 617 C CA . GLY A 1 81 ? 11.029 -3.438 -7.466 1.00 96.25 81 GLY A CA 1
ATOM 618 C C . GLY A 1 81 ? 11.215 -3.684 -8.962 1.00 96.25 81 GLY A C 1
ATOM 619 O O . GLY A 1 81 ? 12.150 -4.388 -9.340 1.00 96.25 81 GLY A O 1
ATOM 620 N N . GLU A 1 82 ? 10.376 -3.057 -9.793 1.00 93.56 82 GLU A N 1
ATOM 621 C CA . GLU A 1 82 ? 10.346 -3.320 -11.242 1.00 93.56 82 GLU A CA 1
ATOM 622 C C . GLU A 1 82 ? 11.495 -2.664 -12.018 1.00 93.56 82 GLU A C 1
ATOM 624 O O . GLU A 1 82 ? 12.211 -3.327 -12.758 1.00 93.56 82 GLU A O 1
ATOM 629 N N . VAL A 1 83 ? 11.695 -1.347 -11.889 1.00 96.38 83 VAL A N 1
ATOM 630 C CA . VAL A 1 83 ? 12.633 -0.622 -12.773 1.00 96.38 83 VAL A CA 1
ATOM 631 C C . VAL A 1 83 ? 14.094 -0.878 -12.401 1.00 96.38 83 VAL A C 1
ATOM 633 O O . VAL A 1 83 ? 14.967 -0.843 -13.268 1.00 96.38 83 VAL A O 1
ATOM 636 N N . PHE A 1 84 ? 14.374 -1.094 -11.115 1.00 96.44 84 PHE A N 1
ATOM 637 C CA . PHE A 1 84 ? 15.731 -1.304 -10.601 1.00 96.44 84 PHE A CA 1
ATOM 638 C C . PHE A 1 84 ? 16.032 -2.770 -10.238 1.00 96.44 84 PHE A C 1
ATOM 640 O O . PHE A 1 84 ? 17.066 -3.042 -9.617 1.00 96.44 84 PHE A O 1
ATOM 647 N N . ASP A 1 85 ? 15.162 -3.700 -10.644 1.00 94.75 85 ASP A N 1
ATOM 648 C CA . ASP A 1 85 ? 15.249 -5.149 -10.419 1.00 94.75 85 ASP A CA 1
ATOM 649 C C . ASP A 1 85 ? 15.434 -5.552 -8.948 1.00 94.75 85 ASP A C 1
ATOM 651 O O . ASP A 1 85 ? 16.082 -6.562 -8.647 1.00 94.75 85 ASP A O 1
ATOM 655 N N . ILE A 1 86 ? 14.932 -4.766 -7.991 1.00 97.19 86 ILE A N 1
ATOM 656 C CA . ILE A 1 86 ? 15.164 -5.067 -6.572 1.00 97.19 86 ILE A CA 1
ATOM 657 C C . ILE A 1 86 ? 14.511 -6.396 -6.169 1.00 97.19 86 ILE A C 1
ATOM 659 O O . ILE A 1 86 ? 15.095 -7.109 -5.351 1.00 97.19 86 ILE A O 1
ATOM 663 N N . TYR A 1 87 ? 13.408 -6.790 -6.816 1.00 95.12 87 TYR A N 1
ATOM 664 C CA . TYR A 1 87 ? 12.794 -8.114 -6.650 1.00 95.12 87 TYR A CA 1
ATOM 665 C C . TYR A 1 87 ? 13.770 -9.276 -6.891 1.00 95.12 87 TYR A C 1
ATOM 667 O O . TYR A 1 87 ? 13.705 -10.289 -6.203 1.00 95.12 87 TYR A O 1
ATOM 675 N N . TYR A 1 88 ? 14.722 -9.119 -7.814 1.00 92.62 88 TYR A N 1
ATOM 676 C CA . TYR A 1 88 ? 15.722 -10.146 -8.130 1.00 92.62 88 TYR A CA 1
ATOM 677 C C . TYR A 1 88 ? 16.998 -10.025 -7.290 1.00 92.62 88 TYR A C 1
ATOM 679 O O . TYR A 1 88 ? 17.772 -10.976 -7.179 1.00 92.62 88 TYR A O 1
ATOM 687 N N . ARG A 1 89 ? 17.257 -8.846 -6.713 1.00 95.31 89 ARG A N 1
ATOM 688 C CA . ARG A 1 89 ? 18.512 -8.539 -6.003 1.00 95.31 89 ARG A CA 1
ATOM 689 C C . ARG A 1 89 ? 18.404 -8.726 -4.495 1.00 95.31 89 ARG A C 1
ATOM 691 O O . ARG A 1 89 ? 19.407 -9.018 -3.846 1.00 95.31 89 ARG A O 1
ATOM 698 N N . ILE A 1 90 ? 17.217 -8.525 -3.927 1.00 96.69 90 ILE A N 1
ATOM 699 C CA . ILE A 1 90 ? 16.973 -8.589 -2.487 1.00 96.69 90 ILE A CA 1
ATOM 700 C C . ILE A 1 90 ? 15.868 -9.613 -2.224 1.00 96.69 90 ILE A C 1
ATOM 702 O O . ILE A 1 90 ? 14.688 -9.322 -2.368 1.00 96.69 90 ILE A O 1
ATOM 706 N N . TRP A 1 91 ? 16.265 -10.802 -1.770 1.00 94.06 91 TRP A N 1
ATOM 707 C CA . TRP A 1 91 ? 15.382 -11.966 -1.604 1.00 94.06 91 TRP A CA 1
ATOM 708 C C . TRP A 1 91 ? 14.175 -11.750 -0.677 1.00 94.06 91 TRP A C 1
ATOM 710 O O . TRP A 1 91 ? 13.182 -12.452 -0.802 1.00 94.06 91 TRP A O 1
ATOM 720 N N . TRP A 1 92 ? 14.253 -10.813 0.275 1.00 96.19 92 TRP A N 1
ATOM 721 C CA . TRP A 1 92 ? 13.159 -10.519 1.208 1.00 96.19 92 TRP A CA 1
ATOM 722 C C . TRP A 1 92 ? 12.271 -9.355 0.768 1.00 96.19 92 TRP A C 1
ATOM 724 O O . TRP A 1 92 ? 11.303 -9.048 1.461 1.00 96.19 92 TRP A O 1
ATOM 734 N N . TRP A 1 93 ? 12.607 -8.682 -0.337 1.00 97.69 93 TRP A N 1
ATOM 735 C CA . TRP A 1 93 ? 11.924 -7.461 -0.759 1.00 97.69 93 TRP A CA 1
ATOM 736 C C . TRP A 1 93 ? 10.438 -7.693 -0.988 1.00 97.69 93 TRP A C 1
ATOM 738 O O . TRP A 1 93 ? 9.618 -6.943 -0.461 1.00 97.69 93 TRP A O 1
ATOM 748 N N . ASP A 1 94 ? 10.108 -8.769 -1.697 1.00 96.38 94 ASP A N 1
ATOM 749 C CA . ASP A 1 94 ? 8.726 -9.065 -2.043 1.00 96.38 94 ASP A CA 1
ATOM 750 C C . ASP A 1 94 ? 7.890 -9.443 -0.823 1.00 96.38 94 ASP A C 1
ATOM 752 O O . ASP A 1 94 ? 6.885 -8.805 -0.519 1.00 96.38 94 ASP A O 1
ATOM 756 N N . MET A 1 95 ? 8.426 -10.333 0.017 1.00 97.06 95 MET A N 1
ATOM 757 C CA . MET A 1 95 ? 7.841 -10.655 1.321 1.00 97.06 95 MET A CA 1
ATOM 758 C C . MET A 1 95 ? 7.591 -9.405 2.179 1.00 97.06 95 MET A C 1
ATOM 760 O O . MET A 1 95 ? 6.584 -9.309 2.882 1.00 97.06 95 MET A O 1
ATOM 764 N N . ALA A 1 96 ? 8.486 -8.413 2.157 1.00 97.88 96 ALA A N 1
ATOM 765 C CA . ALA A 1 96 ? 8.256 -7.175 2.896 1.00 97.88 96 ALA A CA 1
ATOM 766 C C . ALA A 1 96 ? 7.106 -6.344 2.302 1.00 97.88 96 ALA A C 1
ATOM 768 O O . ALA A 1 96 ? 6.346 -5.730 3.061 1.00 97.88 96 ALA A O 1
ATOM 769 N N . LEU A 1 97 ? 6.954 -6.322 0.978 1.00 98.19 97 LEU A N 1
ATOM 770 C CA . LEU A 1 97 ? 5.852 -5.644 0.299 1.00 98.19 97 LEU A CA 1
ATOM 771 C C . LEU A 1 97 ? 4.517 -6.354 0.564 1.00 98.19 97 LEU A C 1
ATOM 773 O O . LEU A 1 97 ? 3.591 -5.704 1.060 1.00 98.19 97 LEU A O 1
ATOM 777 N N . HIS A 1 98 ? 4.441 -7.670 0.384 1.00 98.19 98 HIS A N 1
ATOM 778 C CA . HIS A 1 98 ? 3.270 -8.476 0.741 1.00 98.19 98 HIS A CA 1
ATOM 779 C C . HIS A 1 98 ? 2.895 -8.306 2.215 1.00 98.19 98 HIS A C 1
ATOM 781 O O . HIS A 1 98 ? 1.816 -7.818 2.553 1.00 98.19 98 HIS A O 1
ATOM 787 N N . GLY A 1 99 ? 3.841 -8.522 3.128 1.00 98.19 99 GLY A N 1
ATOM 788 C CA . GLY A 1 99 ? 3.574 -8.423 4.563 1.00 98.19 99 GLY A CA 1
ATOM 789 C C . GLY A 1 99 ? 3.114 -7.030 4.999 1.00 98.19 99 GLY A C 1
ATOM 790 O O . GLY A 1 99 ? 2.157 -6.894 5.769 1.00 98.19 99 GLY A O 1
ATOM 791 N N . SER A 1 100 ? 3.764 -5.970 4.508 1.00 97.62 100 SER A N 1
ATOM 792 C CA . SER A 1 100 ? 3.385 -4.596 4.863 1.00 97.62 100 SER A CA 1
ATOM 793 C C . SER A 1 100 ? 2.038 -4.182 4.261 1.00 97.62 100 SER A C 1
ATOM 795 O O . SER A 1 100 ? 1.239 -3.531 4.949 1.00 97.62 100 SER A O 1
ATOM 797 N N . SER A 1 101 ? 1.751 -4.591 3.023 1.00 97.69 101 SER A N 1
ATOM 798 C CA . SER A 1 101 ? 0.478 -4.312 2.362 1.00 97.69 101 SER A CA 1
ATOM 799 C C . SER A 1 101 ? -0.671 -5.091 2.999 1.00 97.69 101 SER A C 1
ATOM 801 O O . SER A 1 101 ? -1.697 -4.486 3.305 1.00 97.69 101 SER A O 1
ATOM 803 N N . ALA A 1 102 ? -0.487 -6.366 3.343 1.00 98.19 102 ALA A N 1
ATOM 804 C CA . ALA A 1 102 ? -1.488 -7.175 4.027 1.00 98.19 102 ALA A CA 1
ATOM 805 C C . ALA A 1 102 ? -1.836 -6.629 5.417 1.00 98.19 102 ALA A C 1
ATOM 807 O O . ALA A 1 102 ? -3.013 -6.565 5.790 1.00 98.19 102 ALA A O 1
ATOM 8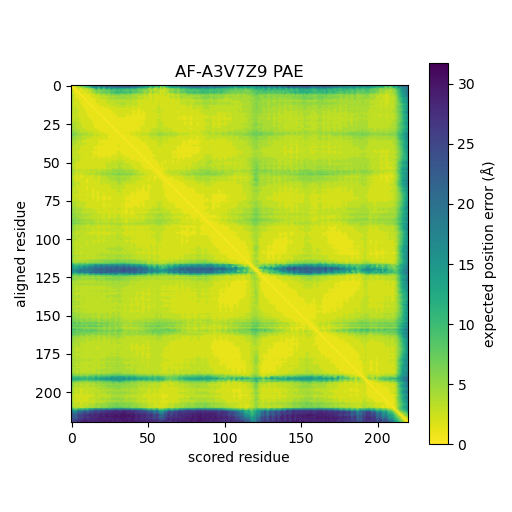08 N N . VAL A 1 103 ? -0.843 -6.138 6.173 1.00 98.19 103 VAL A N 1
ATOM 809 C CA . VAL A 1 103 ? -1.102 -5.412 7.427 1.00 98.19 103 VAL A CA 1
ATOM 810 C C . VAL A 1 103 ? 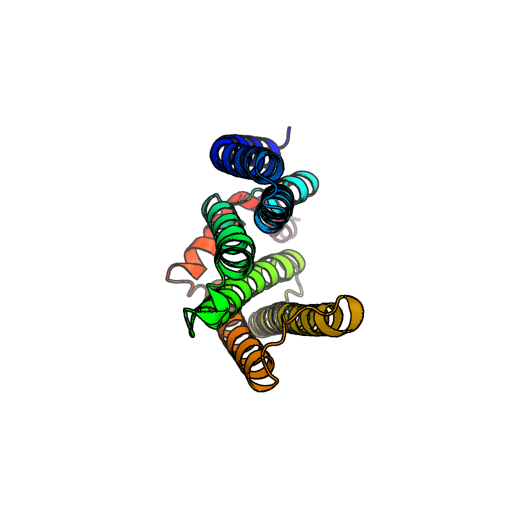-1.940 -4.157 7.150 1.00 98.19 103 VAL A C 1
ATOM 812 O O . VAL A 1 103 ? -2.962 -3.936 7.810 1.00 98.19 103 VAL A O 1
ATOM 815 N N . ALA A 1 104 ? -1.562 -3.334 6.169 1.00 96.94 104 ALA A N 1
ATOM 816 C CA . ALA A 1 104 ? -2.298 -2.115 5.835 1.00 96.94 104 ALA A CA 1
ATOM 817 C C . ALA A 1 104 ? -3.743 -2.405 5.385 1.00 96.94 104 ALA A C 1
ATOM 819 O O . ALA A 1 104 ? -4.684 -1.812 5.917 1.00 96.94 104 ALA A O 1
ATOM 820 N N . LEU A 1 105 ? -3.931 -3.357 4.471 1.00 97.31 105 LEU A N 1
ATOM 821 C CA . LEU A 1 105 ? -5.226 -3.792 3.951 1.00 97.31 105 LEU A CA 1
ATOM 822 C C . LEU A 1 105 ? -6.097 -4.419 5.040 1.00 97.31 105 LEU A C 1
ATOM 824 O O . LEU A 1 105 ? -7.288 -4.123 5.106 1.00 97.31 105 LEU A O 1
ATOM 828 N N . GLY A 1 106 ? -5.517 -5.193 5.960 1.00 97.81 106 GLY A N 1
ATOM 829 C CA . GLY A 1 106 ? -6.231 -5.721 7.124 1.00 97.81 106 GLY A CA 1
ATOM 830 C C . GLY A 1 106 ? -6.717 -4.627 8.069 1.00 97.81 106 GLY A C 1
ATOM 831 O O . GLY A 1 106 ? -7.834 -4.708 8.581 1.00 97.81 106 GLY A O 1
ATOM 832 N N . MET A 1 107 ? -5.931 -3.562 8.270 1.00 96.81 107 MET A N 1
ATOM 833 C CA . MET A 1 107 ? -6.388 -2.397 9.036 1.00 96.81 107 MET A CA 1
ATOM 834 C C . MET A 1 107 ? -7.510 -1.647 8.315 1.00 96.81 107 MET A C 1
ATOM 836 O O . MET A 1 107 ? -8.477 -1.248 8.962 1.00 96.81 107 MET A O 1
ATOM 840 N N . ILE A 1 108 ? -7.407 -1.462 6.994 1.00 95.69 108 ILE A N 1
ATOM 841 C CA . ILE A 1 108 ? -8.468 -0.843 6.184 1.00 95.69 108 ILE A CA 1
ATOM 842 C C . ILE A 1 108 ? -9.752 -1.674 6.279 1.00 95.69 108 ILE A C 1
ATOM 844 O O . ILE A 1 108 ? -10.811 -1.118 6.572 1.00 95.69 108 ILE A O 1
ATOM 848 N N . GLY A 1 109 ? -9.649 -2.994 6.103 1.00 96.25 109 GLY A N 1
ATOM 849 C CA . GLY A 1 109 ? -10.757 -3.935 6.243 1.00 96.25 109 GLY A CA 1
ATOM 850 C C . GLY A 1 109 ? -11.410 -3.823 7.614 1.00 96.25 109 GLY A C 1
ATOM 851 O O . GLY A 1 109 ? -12.618 -3.616 7.704 1.00 96.25 109 GLY A O 1
ATOM 852 N N . PHE A 1 110 ? -10.608 -3.839 8.683 1.00 96.75 110 PHE A N 1
ATOM 853 C CA . PHE A 1 110 ? -11.098 -3.625 10.042 1.00 96.75 110 PHE A CA 1
ATOM 854 C C . PHE A 1 110 ? -11.849 -2.304 10.204 1.00 96.75 110 PHE A C 1
ATOM 856 O O . PHE A 1 110 ? -12.963 -2.302 10.722 1.00 96.75 110 PHE A O 1
ATOM 863 N N . LEU A 1 111 ? -11.267 -1.184 9.768 1.00 95.12 111 LEU A N 1
ATOM 864 C CA . LEU A 1 111 ? -11.886 0.137 9.894 1.00 95.12 111 LEU A CA 1
ATOM 865 C C . LEU A 1 111 ? -13.216 0.204 9.135 1.00 95.12 111 LEU A C 1
ATOM 867 O O . LEU A 1 111 ? -14.208 0.690 9.679 1.00 95.12 111 LEU A O 1
ATOM 871 N N . PHE A 1 112 ? -13.259 -0.331 7.914 1.00 93.06 112 PHE A N 1
ATOM 872 C CA . PHE A 1 112 ? -14.463 -0.361 7.091 1.00 93.06 112 PHE A CA 1
ATOM 873 C C . PHE A 1 112 ? -15.553 -1.256 7.691 1.00 93.06 112 PHE A C 1
ATOM 875 O O . PHE A 1 112 ? -16.685 -0.812 7.872 1.00 93.06 112 PHE A O 1
ATOM 882 N N . ILE A 1 113 ? -15.217 -2.492 8.064 1.00 93.94 113 ILE A N 1
ATOM 883 C CA . ILE A 1 113 ? -16.169 -3.429 8.671 1.00 93.94 113 ILE A CA 1
ATOM 884 C C . ILE A 1 113 ? -16.668 -2.870 10.004 1.00 93.94 113 ILE A C 1
ATOM 886 O O . ILE A 1 113 ? -17.871 -2.852 10.257 1.00 93.94 113 ILE A O 1
ATOM 890 N N . TYR A 1 114 ? -15.774 -2.352 10.849 1.00 92.94 114 TYR A N 1
ATOM 891 C CA . TYR A 1 114 ? -16.172 -1.750 12.116 1.00 92.94 114 TYR A CA 1
ATOM 892 C C . TYR A 1 114 ? -17.097 -0.549 11.907 1.00 92.94 114 TYR A C 1
ATOM 894 O O . TYR A 1 114 ? -18.088 -0.431 12.618 1.00 92.94 114 TYR A O 1
ATOM 902 N N . MET A 1 115 ? -16.841 0.298 10.907 1.00 90.06 115 MET A N 1
ATOM 903 C CA . MET A 1 115 ? -17.726 1.411 10.551 1.00 90.06 115 MET A CA 1
ATOM 904 C C . MET A 1 115 ? -19.150 0.945 10.205 1.00 90.06 115 MET A C 1
ATOM 906 O O . MET A 1 115 ? -20.105 1.640 10.548 1.00 90.06 115 MET A O 1
ATOM 910 N N . LEU A 1 116 ? -19.316 -0.223 9.571 1.00 88.06 116 LEU A N 1
ATOM 911 C CA . LEU A 1 116 ? -20.638 -0.778 9.245 1.00 88.06 116 LEU A CA 1
ATOM 912 C C . LEU A 1 116 ? -21.416 -1.237 10.486 1.00 88.06 116 LEU A C 1
ATOM 914 O O . LEU A 1 116 ? -22.633 -1.077 10.529 1.00 88.06 116 LEU A O 1
ATOM 918 N N . PHE A 1 117 ? -20.724 -1.771 11.496 1.00 86.19 117 PHE A N 1
ATOM 919 C CA . PHE A 1 117 ? -21.340 -2.271 12.734 1.00 86.19 117 PHE A CA 1
ATOM 920 C C . PHE A 1 117 ? -21.331 -1.255 13.889 1.00 86.19 117 PHE A C 1
ATOM 922 O O . PHE A 1 117 ? -21.948 -1.490 14.932 1.00 86.19 117 PHE A O 1
ATOM 929 N N . ALA A 1 118 ? -20.628 -0.131 13.741 1.00 76.94 118 ALA A N 1
ATOM 930 C CA . ALA A 1 118 ? -20.462 0.857 14.796 1.00 76.94 118 ALA A CA 1
ATOM 931 C C . ALA A 1 118 ? -21.804 1.497 15.171 1.00 76.94 118 ALA A C 1
ATOM 933 O O . ALA A 1 118 ? -22.418 2.233 14.396 1.00 76.94 118 ALA A O 1
ATOM 934 N N . GLY A 1 119 ? -22.228 1.256 16.412 1.00 66.44 119 GLY A N 1
ATOM 935 C CA . GLY A 1 119 ? -23.454 1.826 16.954 1.00 66.44 119 GLY A CA 1
ATOM 936 C C . GLY A 1 119 ? -24.740 1.089 16.586 1.00 66.44 119 GLY A C 1
ATOM 937 O O . GLY A 1 119 ? -25.823 1.624 16.818 1.00 66.44 119 GLY A O 1
ATOM 938 N N . ASP A 1 120 ? -24.631 -0.121 16.040 1.00 70.19 120 ASP A N 1
ATOM 939 C CA . ASP A 1 120 ? -25.769 -1.016 15.864 1.00 70.19 120 ASP A CA 1
ATOM 940 C C . ASP A 1 120 ? -26.106 -1.740 17.183 1.00 70.19 120 ASP A C 1
ATOM 942 O O . ASP A 1 120 ? -25.220 -2.172 17.923 1.00 70.19 120 ASP A O 1
ATOM 946 N N . ARG A 1 121 ? -27.403 -1.917 17.461 1.00 55.06 121 ARG A N 1
ATOM 947 C CA . ARG A 1 121 ? -27.902 -2.763 18.559 1.00 55.06 121 ARG A CA 1
ATOM 948 C C . ARG A 1 121 ? -27.534 -4.241 18.367 1.00 55.06 121 ARG A C 1
ATOM 950 O O . ARG A 1 121 ? -27.490 -4.979 19.344 1.00 55.06 121 ARG A O 1
ATOM 957 N N . PHE A 1 122 ? -27.263 -4.654 17.126 1.00 62.94 122 PHE A N 1
ATOM 958 C CA . PHE A 1 122 ? -26.789 -5.988 16.748 1.00 62.94 122 PHE A CA 1
ATOM 959 C C . PHE A 1 122 ? -25.332 -5.964 16.260 1.00 62.94 122 PHE A C 1
ATOM 961 O O . PHE A 1 122 ? -24.975 -6.684 15.328 1.00 62.94 122 PHE A O 1
ATOM 968 N N . ALA A 1 123 ? -24.487 -5.118 16.860 1.00 76.88 123 ALA A N 1
ATOM 969 C CA . ALA A 1 123 ? -23.073 -5.046 16.509 1.00 76.88 123 ALA A CA 1
ATOM 970 C C . ALA A 1 123 ? -22.423 -6.440 16.542 1.00 76.88 123 ALA A C 1
ATOM 972 O O . ALA A 1 123 ? -22.529 -7.172 17.531 1.00 76.88 123 ALA A O 1
ATOM 973 N N . ALA A 1 124 ? -21.744 -6.800 15.450 1.00 84.50 124 ALA A N 1
ATOM 974 C CA . ALA A 1 124 ? -21.058 -8.077 15.339 1.00 84.50 124 ALA A CA 1
ATOM 975 C C . ALA A 1 124 ? -20.047 -8.253 16.491 1.00 84.50 124 ALA A C 1
ATOM 977 O O . ALA A 1 124 ? -19.371 -7.290 16.878 1.00 84.50 124 ALA A O 1
ATOM 978 N N . PRO A 1 125 ? -19.905 -9.469 17.051 1.00 91.94 125 PRO A N 1
ATOM 979 C CA . PRO A 1 125 ? -18.947 -9.701 18.121 1.00 91.94 125 PRO A CA 1
ATOM 980 C C . PRO A 1 125 ? -17.522 -9.391 17.630 1.00 91.94 125 PRO A C 1
ATOM 982 O O . PRO A 1 125 ? -17.213 -9.644 16.463 1.00 91.94 125 PRO A O 1
ATOM 985 N N . PRO A 1 126 ? -16.608 -8.918 18.503 1.00 92.75 126 PRO A N 1
ATOM 986 C CA . PRO A 1 126 ? -15.253 -8.540 18.095 1.00 92.75 126 PRO A CA 1
ATOM 987 C C . PRO A 1 126 ? -14.499 -9.609 17.298 1.00 92.75 126 PRO A C 1
ATOM 989 O O . PRO A 1 126 ? -13.739 -9.274 16.395 1.00 92.75 126 PRO A O 1
ATOM 992 N N . GLY A 1 127 ? -14.727 -10.890 17.610 1.00 95.19 127 GLY A N 1
ATOM 993 C CA . GLY A 1 127 ? -14.136 -12.007 16.871 1.00 95.19 127 GLY A CA 1
ATOM 994 C C . GLY A 1 127 ? -14.626 -12.099 15.423 1.00 95.19 127 GLY A C 1
ATOM 995 O O . GLY A 1 127 ? -13.818 -12.341 14.535 1.00 95.19 127 GLY A O 1
ATOM 996 N N . ALA A 1 128 ? -15.911 -11.833 15.164 1.00 95.06 128 ALA A N 1
ATOM 997 C CA . ALA A 1 128 ? -16.456 -11.825 13.807 1.00 95.06 128 ALA A CA 1
ATOM 998 C C . ALA A 1 128 ? -15.899 -10.655 12.988 1.00 95.06 128 ALA A C 1
ATOM 1000 O O . ALA A 1 128 ? -15.498 -10.851 11.847 1.00 95.06 128 ALA A O 1
ATOM 1001 N N . ILE A 1 129 ? -15.794 -9.459 13.580 1.00 95.00 129 ILE A N 1
ATOM 1002 C CA . ILE A 1 129 ? -15.182 -8.300 12.909 1.00 95.00 129 ILE A CA 1
ATOM 1003 C C . ILE A 1 129 ? -13.716 -8.595 12.570 1.00 95.00 129 ILE A C 1
ATOM 1005 O O . ILE A 1 129 ? -13.285 -8.344 11.446 1.00 95.00 129 ILE A O 1
ATOM 1009 N N . ALA A 1 130 ? -12.957 -9.169 13.506 1.00 96.50 130 ALA A N 1
ATOM 1010 C CA . ALA A 1 130 ? -11.566 -9.552 13.274 1.00 96.50 130 ALA A CA 1
ATOM 1011 C C . ALA A 1 130 ? -11.431 -10.606 12.162 1.00 96.50 130 ALA A C 1
ATOM 1013 O O . ALA A 1 130 ? -10.614 -10.438 11.262 1.00 96.50 130 ALA A O 1
ATOM 1014 N N . PHE A 1 131 ? -12.270 -11.645 12.174 1.00 97.88 131 PHE A N 1
ATOM 1015 C CA . PHE A 1 131 ? -12.275 -12.682 11.141 1.00 97.88 131 PHE A CA 1
ATOM 1016 C C . PHE A 1 131 ? -12.638 -12.130 9.753 1.00 97.88 131 PHE A C 1
ATOM 1018 O O . PHE A 1 131 ? -11.973 -12.437 8.765 1.00 97.88 131 PHE A O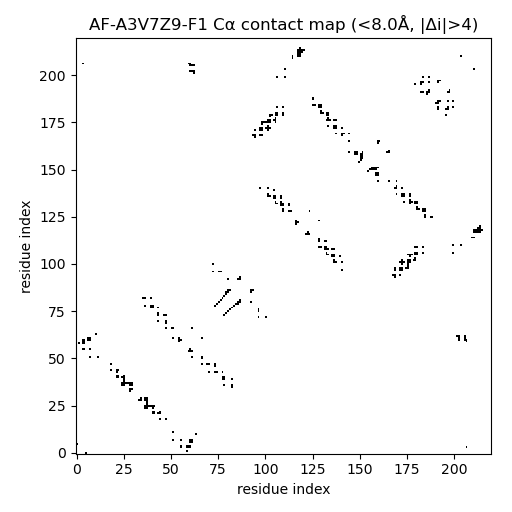 1
ATOM 1025 N N . LEU A 1 132 ? -13.641 -11.254 9.671 1.00 97.19 132 LEU A N 1
ATOM 1026 C CA . LEU A 1 132 ? -13.988 -10.571 8.423 1.00 97.19 132 LEU A CA 1
ATOM 1027 C C . LEU A 1 132 ? -12.847 -9.665 7.934 1.00 97.19 132 LEU A C 1
ATOM 1029 O O . LEU A 1 132 ? -12.597 -9.583 6.740 1.00 97.19 132 LEU A O 1
ATOM 1033 N N . SER A 1 133 ? -12.112 -9.024 8.846 1.00 97.12 133 SER A N 1
ATOM 1034 C CA . SER A 1 133 ? -10.952 -8.191 8.488 1.00 97.12 133 SER A CA 1
ATOM 1035 C C . SER A 1 133 ? -9.796 -9.026 7.936 1.00 97.12 133 SER A C 1
ATOM 1037 O O . SER A 1 133 ? -9.160 -8.630 6.963 1.00 97.12 133 SER A O 1
ATOM 1039 N N . PHE A 1 134 ? -9.548 -10.194 8.540 1.00 98.44 134 PHE A N 1
ATOM 1040 C CA . PHE A 1 134 ? -8.569 -11.168 8.060 1.00 98.44 134 PHE A CA 1
ATOM 1041 C C . PHE A 1 134 ? -8.925 -11.665 6.654 1.00 98.44 134 PHE A C 1
ATOM 1043 O O . PHE A 1 134 ? -8.111 -11.565 5.741 1.00 98.44 134 PHE A O 1
ATOM 1050 N N . THR A 1 135 ? -10.157 -12.145 6.466 1.00 98.38 135 THR A N 1
ATOM 1051 C CA . THR A 1 135 ? -10.620 -12.659 5.166 1.00 98.38 135 THR A CA 1
ATOM 1052 C C . THR A 1 135 ? -10.639 -11.577 4.093 1.00 98.38 135 THR A C 1
ATOM 1054 O O . THR A 1 135 ? -10.275 -11.860 2.956 1.00 98.38 135 THR A O 1
ATOM 1057 N N . PHE A 1 136 ? -10.988 -10.336 4.443 1.00 98.19 136 PHE A N 1
ATOM 1058 C CA . PHE A 1 136 ? -10.909 -9.192 3.538 1.00 98.19 136 PHE A CA 1
ATOM 1059 C C . PHE A 1 136 ? -9.485 -8.978 3.013 1.00 98.19 136 PHE A C 1
ATOM 1061 O O . PHE A 1 136 ? -9.291 -8.912 1.803 1.00 98.19 136 PHE A O 1
ATOM 1068 N N . ALA A 1 137 ? -8.488 -8.911 3.900 1.00 98.38 137 ALA A N 1
ATOM 1069 C CA . ALA A 1 137 ? -7.098 -8.709 3.494 1.00 98.38 137 ALA A CA 1
ATOM 1070 C C . ALA A 1 137 ? -6.555 -9.884 2.675 1.00 98.38 137 ALA A C 1
ATOM 1072 O O . ALA A 1 137 ? -6.006 -9.665 1.601 1.00 98.38 137 ALA A O 1
ATOM 1073 N N . LEU A 1 138 ? -6.781 -11.119 3.137 1.00 98.44 138 LEU A N 1
ATOM 1074 C CA . LEU A 1 138 ? -6.326 -12.319 2.432 1.00 98.44 138 LEU A CA 1
ATOM 1075 C C . LEU A 1 138 ? -6.965 -12.448 1.041 1.00 98.44 138 LEU A C 1
ATOM 1077 O O . LEU A 1 138 ? -6.306 -12.873 0.101 1.00 98.44 138 LEU A O 1
ATOM 1081 N N . SER A 1 139 ? -8.232 -12.049 0.888 1.00 98.56 139 SER A N 1
ATOM 1082 C CA . SER A 1 139 ? -8.898 -12.060 -0.421 1.00 98.56 139 SER A CA 1
ATOM 1083 C C . SER A 1 139 ? -8.266 -11.066 -1.392 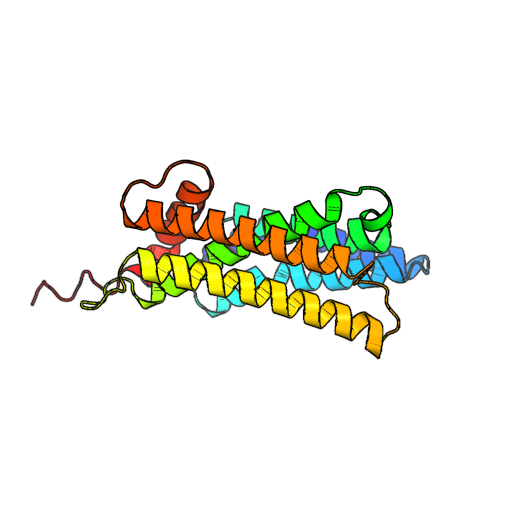1.00 98.56 139 SER A C 1
ATOM 1085 O O . SER A 1 139 ? -8.189 -11.358 -2.579 1.00 98.56 139 SER A O 1
ATOM 1087 N N . ILE A 1 140 ? -7.812 -9.903 -0.912 1.00 98.31 140 ILE A N 1
ATOM 1088 C CA . ILE A 1 140 ? -7.114 -8.929 -1.763 1.00 98.31 140 ILE A CA 1
ATOM 1089 C C . ILE A 1 140 ? -5.741 -9.465 -2.177 1.00 98.31 140 ILE A C 1
ATOM 1091 O O . ILE A 1 140 ? -5.415 -9.359 -3.353 1.00 98.31 140 ILE A O 1
ATOM 1095 N N . GLY A 1 141 ? -4.994 -10.085 -1.256 1.00 98.25 141 GLY A N 1
ATOM 1096 C CA . GLY A 1 141 ? -3.735 -10.770 -1.578 1.00 98.25 141 GLY A CA 1
ATOM 1097 C C . GLY A 1 141 ? -3.927 -11.858 -2.638 1.00 98.25 141 GLY A C 1
ATOM 1098 O O . GLY A 1 141 ? -3.287 -11.846 -3.678 1.00 98.25 141 GLY A O 1
ATOM 1099 N N . ALA A 1 142 ? -4.937 -12.715 -2.473 1.00 98.56 142 ALA A N 1
ATOM 1100 C CA . ALA A 1 142 ? -5.267 -13.727 -3.479 1.00 98.56 142 ALA A CA 1
ATOM 1101 C C . ALA A 1 142 ? -5.670 -13.134 -4.841 1.00 98.56 142 ALA A C 1
ATOM 1103 O O . ALA A 1 142 ? -5.335 -13.690 -5.884 1.00 98.56 142 ALA A O 1
ATOM 1104 N N . VAL A 1 143 ? -6.394 -12.009 -4.857 1.00 98.69 143 VAL A N 1
ATOM 1105 C CA . VAL A 1 143 ? -6.710 -11.295 -6.106 1.00 98.69 143 VAL A CA 1
ATOM 1106 C C . VAL A 1 143 ? -5.449 -10.714 -6.746 1.00 98.69 143 VAL A C 1
ATOM 1108 O O . VAL A 1 143 ? -5.373 -10.691 -7.973 1.00 98.69 143 VAL A O 1
ATOM 1111 N N . TRP A 1 144 ? -4.478 -10.271 -5.946 1.00 98.06 144 TRP A N 1
ATOM 1112 C CA . TRP A 1 144 ? -3.184 -9.818 -6.445 1.00 98.06 144 TRP A CA 1
ATOM 1113 C C . TRP A 1 144 ? -2.425 -10.959 -7.130 1.00 98.06 144 TRP A C 1
ATOM 1115 O O . TRP A 1 144 ? -2.102 -10.816 -8.301 1.00 98.06 144 TRP A O 1
ATOM 1125 N N . GLU A 1 145 ? -2.302 -12.133 -6.508 1.00 98.25 145 GLU A N 1
ATOM 1126 C CA . GLU A 1 145 ? -1.670 -13.305 -7.144 1.00 98.25 145 GLU A CA 1
ATOM 1127 C C . GLU A 1 145 ? -2.346 -13.717 -8.461 1.00 98.25 145 GLU A C 1
ATOM 1129 O O . GLU A 1 145 ? -1.698 -14.077 -9.442 1.00 98.25 145 GLU A O 1
ATOM 1134 N N . ILE A 1 146 ? -3.680 -13.640 -8.518 1.00 98.50 146 ILE A N 1
ATOM 1135 C CA . ILE A 1 146 ? -4.429 -13.896 -9.757 1.00 98.50 146 ILE A CA 1
ATOM 1136 C C . ILE A 1 146 ? -4.105 -12.838 -10.819 1.00 98.50 146 ILE A C 1
ATOM 1138 O O . ILE A 1 146 ? -4.040 -13.159 -12.008 1.00 98.50 146 ILE A O 1
ATOM 1142 N N . PHE A 1 147 ? -3.934 -11.581 -10.409 1.00 97.75 147 PHE A N 1
ATOM 1143 C CA . PHE A 1 147 ? -3.514 -10.510 -11.303 1.00 97.75 147 PHE A CA 1
ATOM 1144 C C . PHE A 1 147 ? -2.106 -10.769 -11.843 1.00 97.75 147 PHE A C 1
ATOM 1146 O O . PHE A 1 147 ? -1.936 -10.701 -13.057 1.00 97.75 147 PHE A O 1
ATOM 1153 N N . GLU A 1 148 ? -1.145 -11.140 -10.998 1.00 96.94 148 GLU A N 1
ATOM 1154 C CA . GLU A 1 148 ? 0.222 -11.469 -11.419 1.00 96.94 148 GLU A CA 1
ATOM 1155 C C . GLU A 1 148 ? 0.246 -12.609 -12.435 1.00 96.94 148 GLU A C 1
ATOM 1157 O O . GLU A 1 148 ? 0.776 -12.451 -13.535 1.00 96.94 148 GLU A O 1
ATOM 1162 N N . TYR A 1 149 ? -0.449 -13.711 -12.129 1.00 97.94 149 TYR A N 1
ATOM 1163 C CA . TYR A 1 149 ? -0.627 -14.809 -13.076 1.00 97.94 149 TYR A CA 1
ATOM 1164 C C . TYR A 1 149 ? -1.211 -14.318 -14.404 1.00 97.94 149 TYR A C 1
ATOM 1166 O O . TYR A 1 149 ? -0.729 -14.660 -15.485 1.00 97.94 149 TYR A O 1
ATOM 1174 N N . GLY A 1 150 ? -2.261 -13.495 -14.338 1.00 98.19 150 GLY A N 1
ATOM 1175 C CA . GLY A 1 150 ? -2.896 -12.915 -15.516 1.00 98.19 150 GLY A CA 1
ATOM 1176 C C . GLY A 1 150 ? -1.931 -12.070 -16.348 1.00 98.19 150 GLY A C 1
ATOM 1177 O O . GLY A 1 150 ? -1.958 -12.158 -17.576 1.00 98.19 150 GLY A O 1
ATOM 1178 N N . MET A 1 151 ? -1.063 -11.289 -15.706 1.00 96.62 151 MET A N 1
ATOM 1179 C CA . MET A 1 151 ? -0.061 -10.474 -16.390 1.00 96.62 151 MET A CA 1
ATOM 1180 C C . MET A 1 151 ? 0.989 -11.332 -17.098 1.00 96.62 151 MET A C 1
ATOM 1182 O O . MET A 1 151 ? 1.336 -11.049 -18.249 1.00 96.62 151 MET A O 1
ATOM 1186 N N . ASP A 1 152 ? 1.413 -12.425 -16.472 1.00 96.75 152 ASP A N 1
ATOM 1187 C CA . ASP A 1 152 ? 2.348 -13.376 -17.070 1.00 96.75 152 ASP A CA 1
ATOM 1188 C C . ASP A 1 152 ? 1.737 -14.067 -18.292 1.00 96.75 152 ASP A C 1
ATOM 1190 O O . ASP A 1 152 ? 2.362 -14.138 -19.351 1.00 96.75 152 ASP A O 1
ATOM 1194 N N . GLN A 1 153 ? 0.476 -14.504 -18.195 1.00 97.38 153 GLN A N 1
ATOM 1195 C CA . GLN A 1 153 ? -0.195 -15.202 -19.296 1.00 97.38 153 GLN A CA 1
ATOM 1196 C C . GLN A 1 153 ? -0.579 -14.283 -20.463 1.00 97.38 153 GLN A C 1
ATOM 1198 O O . GLN A 1 153 ? -0.505 -14.694 -21.621 1.00 97.38 153 GLN A O 1
ATOM 1203 N N . LEU A 1 154 ? -1.039 -13.061 -20.183 1.00 98.00 154 LEU A N 1
ATOM 1204 C CA . LEU A 1 154 ? -1.598 -12.171 -21.206 1.00 98.00 154 LEU A CA 1
ATOM 1205 C C . LEU A 1 154 ? -0.553 -11.250 -21.835 1.00 98.00 154 LEU A C 1
ATOM 1207 O O . LEU A 1 154 ? -0.685 -10.890 -23.005 1.00 98.00 154 LEU A O 1
ATOM 1211 N N . PHE A 1 155 ? 0.462 -10.855 -21.067 1.00 95.31 155 PHE A N 1
ATOM 1212 C CA . PHE A 1 155 ? 1.441 -9.852 -21.483 1.00 95.31 155 PHE A CA 1
ATOM 1213 C C . PHE A 1 155 ? 2.880 -10.380 -21.502 1.00 95.31 155 PHE A C 1
ATOM 1215 O O . PHE A 1 155 ? 3.780 -9.628 -21.874 1.00 95.31 155 PHE A O 1
ATOM 1222 N N . GLY A 1 156 ? 3.107 -11.652 -21.151 1.00 93.25 156 GLY A N 1
ATOM 1223 C CA . GLY A 1 156 ? 4.443 -12.254 -21.141 1.00 93.25 156 GLY A CA 1
ATOM 1224 C C . GLY A 1 156 ? 5.367 -11.628 -20.097 1.00 93.25 156 GLY A C 1
ATOM 1225 O O . GLY A 1 156 ? 6.573 -11.534 -20.326 1.00 93.25 156 GLY A O 1
ATOM 1226 N N . MET A 1 157 ? 4.790 -11.136 -18.997 1.00 91.75 157 MET A N 1
ATOM 1227 C CA . MET A 1 157 ? 5.545 -10.649 -17.845 1.00 91.75 157 MET A CA 1
ATOM 1228 C C . MET A 1 157 ? 6.133 -11.824 -17.044 1.00 91.75 157 MET A C 1
ATOM 1230 O O . MET A 1 157 ? 6.017 -12.985 -17.438 1.00 91.75 157 MET A O 1
ATOM 1234 N N . SER A 1 158 ? 6.846 -11.501 -15.967 1.00 92.06 158 SER A N 1
ATOM 1235 C CA . SER A 1 158 ? 7.436 -12.475 -15.044 1.00 92.06 158 SER A CA 1
ATOM 1236 C C . SER A 1 158 ? 7.201 -12.023 -13.602 1.00 92.06 158 SER A C 1
ATOM 1238 O O . SER A 1 158 ? 8.154 -11.859 -12.837 1.00 92.06 158 SER A O 1
ATOM 1240 N N . MET A 1 159 ? 5.940 -11.745 -13.278 1.00 93.50 159 MET A N 1
ATOM 1241 C CA . MET A 1 159 ? 5.490 -11.351 -11.947 1.00 93.50 159 MET A CA 1
ATOM 1242 C C . MET A 1 159 ? 5.500 -12.557 -11.004 1.00 93.50 159 MET A C 1
ATOM 1244 O O . MET A 1 159 ? 6.173 -12.500 -9.980 1.00 93.50 159 MET A O 1
ATOM 1248 N N . GLN A 1 160 ? 4.902 -13.688 -11.403 1.00 90.38 160 GLN A N 1
ATOM 1249 C CA . GLN A 1 160 ? 4.980 -14.936 -10.643 1.00 90.38 160 GLN A CA 1
ATOM 1250 C C . GLN A 1 160 ? 6.317 -15.625 -10.914 1.00 90.38 160 GLN A C 1
ATOM 1252 O O . GLN A 1 160 ? 6.459 -16.466 -11.808 1.00 90.38 160 GLN A O 1
ATOM 1257 N N . LYS A 1 161 ? 7.341 -15.271 -10.135 1.00 88.94 161 LYS A N 1
ATOM 1258 C CA . LYS A 1 161 ? 8.718 -15.759 -10.342 1.00 88.94 161 LYS A CA 1
ATOM 1259 C C . LYS A 1 161 ? 8.819 -17.277 -10.209 1.00 88.94 161 LYS A C 1
ATOM 1261 O O . LYS A 1 161 ? 9.671 -17.908 -10.835 1.00 88.94 161 LYS A O 1
ATOM 1266 N N . SER A 1 162 ? 7.975 -17.872 -9.368 1.00 93.12 162 SER A N 1
ATOM 1267 C CA . SER A 1 162 ? 7.806 -19.318 -9.225 1.00 93.12 162 SER A CA 1
ATOM 1268 C C . SER A 1 162 ? 6.505 -19.638 -8.485 1.00 93.12 162 SER A C 1
ATOM 1270 O O . SER A 1 162 ? 5.905 -18.770 -7.866 1.00 93.12 162 SER A O 1
ATOM 1272 N N . VAL A 1 163 ? 6.092 -20.907 -8.476 1.00 94.81 163 VAL A N 1
ATOM 1273 C CA . VAL A 1 163 ? 4.970 -21.349 -7.624 1.00 94.81 163 VAL A CA 1
ATOM 1274 C C . VAL A 1 163 ? 5.283 -21.152 -6.135 1.00 94.81 163 VAL A C 1
ATOM 1276 O O . VAL A 1 163 ? 4.387 -20.829 -5.358 1.00 94.81 163 VAL A O 1
ATOM 1279 N N . ASP A 1 164 ? 6.546 -21.331 -5.737 1.00 96.75 164 ASP A N 1
ATOM 1280 C CA . ASP A 1 164 ? 6.977 -21.140 -4.350 1.00 96.75 164 ASP A CA 1
ATOM 1281 C C . ASP A 1 164 ? 6.866 -19.666 -3.923 1.00 96.75 164 ASP A C 1
ATOM 1283 O O . ASP A 1 164 ? 6.517 -19.409 -2.775 1.00 96.75 164 ASP A O 1
ATOM 1287 N N . ASP A 1 165 ? 7.103 -18.729 -4.850 1.00 95.38 165 ASP A N 1
ATOM 1288 C CA . ASP A 1 165 ? 6.960 -17.268 -4.678 1.00 95.38 165 ASP A CA 1
ATOM 1289 C C . ASP A 1 165 ? 5.518 -16.941 -4.271 1.00 95.38 165 ASP A C 1
ATOM 1291 O O . ASP A 1 165 ? 5.266 -16.621 -3.113 1.00 95.38 165 ASP A O 1
ATOM 1295 N N . THR A 1 166 ? 4.556 -17.267 -5.138 1.00 97.19 166 THR A N 1
ATOM 1296 C CA . THR A 1 166 ? 3.119 -17.095 -4.877 1.00 97.19 166 THR A CA 1
ATOM 1297 C C . THR A 1 166 ? 2.662 -17.736 -3.566 1.00 97.19 166 THR A C 1
ATOM 1299 O O . THR A 1 166 ? 1.841 -17.185 -2.828 1.00 97.19 166 THR A O 1
ATOM 1302 N N . MET A 1 167 ? 3.171 -18.925 -3.229 1.00 98.25 167 MET A N 1
ATOM 1303 C CA . MET A 1 167 ? 2.813 -19.565 -1.961 1.00 98.25 167 MET A CA 1
ATOM 1304 C C . MET A 1 167 ? 3.390 -18.821 -0.752 1.00 98.25 167 MET A C 1
ATOM 1306 O O . MET A 1 167 ? 2.707 -18.704 0.270 1.00 98.25 167 MET A O 1
ATOM 1310 N N . ILE A 1 168 ? 4.624 -18.321 -0.845 1.00 98.00 168 ILE A N 1
ATOM 1311 C CA . ILE A 1 168 ? 5.253 -17.495 0.190 1.00 98.00 168 ILE A CA 1
ATOM 1312 C C . ILE A 1 168 ? 4.504 -16.171 0.342 1.00 98.00 168 ILE A C 1
ATOM 1314 O O . ILE A 1 168 ? 4.262 -15.752 1.478 1.00 98.00 168 ILE A O 1
ATOM 1318 N N . ASP A 1 169 ? 4.074 -15.561 -0.754 1.00 98.12 169 ASP A N 1
ATOM 1319 C CA . ASP A 1 169 ? 3.338 -14.301 -0.760 1.00 98.12 169 ASP A CA 1
ATOM 1320 C C . ASP A 1 169 ? 1.977 -14.453 -0.079 1.00 98.12 169 ASP A C 1
ATOM 1322 O O . ASP A 1 169 ? 1.685 -13.741 0.885 1.00 98.12 169 ASP A O 1
ATOM 1326 N N . LEU A 1 170 ? 1.209 -15.497 -0.411 1.00 98.56 170 LEU A N 1
ATOM 1327 C CA . LEU A 1 170 ? -0.060 -15.798 0.268 1.00 98.56 170 LEU A CA 1
ATOM 1328 C C . LEU A 1 170 ? 0.106 -16.122 1.760 1.00 98.56 170 LEU A C 1
ATOM 1330 O O . LEU A 1 170 ? -0.738 -15.747 2.582 1.00 98.56 170 LEU A O 1
ATOM 1334 N N . ILE A 1 171 ? 1.175 -16.827 2.143 1.00 98.69 171 ILE A N 1
ATOM 1335 C CA . ILE A 1 171 ? 1.483 -17.096 3.557 1.00 98.69 171 ILE A CA 1
ATOM 1336 C C . ILE A 1 171 ? 1.819 -15.788 4.277 1.00 98.69 171 ILE A C 1
ATOM 1338 O O . ILE A 1 171 ? 1.343 -15.546 5.391 1.00 98.69 171 ILE A O 1
ATOM 1342 N N . THR A 1 172 ? 2.621 -14.940 3.642 1.00 98.62 172 THR A N 1
ATOM 1343 C CA . THR A 1 172 ? 3.029 -13.645 4.181 1.00 98.62 172 THR A CA 1
ATOM 1344 C C . THR A 1 172 ? 1.827 -12.715 4.337 1.00 98.62 172 THR A C 1
ATOM 1346 O O . THR A 1 172 ? 1.655 -12.089 5.392 1.00 98.62 172 THR A O 1
ATOM 1349 N N . ASP A 1 173 ? 0.925 -12.720 3.360 1.00 98.69 173 ASP A N 1
ATOM 1350 C CA . ASP A 1 173 ? -0.338 -11.998 3.401 1.00 98.69 173 ASP A CA 1
ATOM 1351 C C . ASP A 1 173 ? -1.237 -12.493 4.533 1.00 98.69 173 ASP A C 1
ATOM 1353 O O . ASP A 1 173 ? -1.787 -11.694 5.297 1.00 98.69 173 ASP A O 1
ATOM 1357 N N . ALA A 1 174 ? -1.348 -13.812 4.717 1.00 98.75 174 ALA A N 1
ATOM 1358 C CA . ALA A 1 174 ? -2.109 -14.388 5.819 1.00 98.75 174 ALA A CA 1
ATOM 1359 C C . ALA A 1 174 ? -1.551 -13.955 7.186 1.00 98.75 174 ALA A C 1
ATOM 1361 O O . ALA A 1 174 ? -2.323 -13.592 8.080 1.00 98.75 174 ALA A O 1
ATOM 1362 N N . ILE A 1 175 ? -0.224 -13.933 7.358 1.00 98.75 175 ILE A N 1
ATOM 1363 C CA . ILE A 1 175 ? 0.423 -13.465 8.594 1.00 98.75 175 ILE A CA 1
ATOM 1364 C C . ILE A 1 175 ? 0.106 -11.984 8.838 1.00 98.75 175 ILE A C 1
ATOM 1366 O O . ILE A 1 175 ? -0.351 -11.625 9.930 1.00 98.75 175 ILE A O 1
ATOM 1370 N N . GLY A 1 176 ? 0.291 -11.126 7.831 1.00 98.50 176 GLY A N 1
ATOM 1371 C CA . GLY A 1 176 ? -0.009 -9.697 7.936 1.00 98.50 176 GLY A CA 1
ATOM 1372 C C . GLY A 1 176 ? -1.488 -9.427 8.240 1.00 98.50 176 GLY A C 1
ATOM 1373 O O . GLY A 1 176 ? -1.822 -8.630 9.127 1.00 98.50 176 GLY A O 1
ATOM 1374 N N . ALA A 1 177 ? -2.386 -10.164 7.588 1.00 98.56 177 ALA A N 1
ATOM 1375 C CA . ALA A 1 177 ? -3.822 -10.107 7.824 1.00 98.56 177 ALA A CA 1
ATOM 1376 C C . ALA A 1 177 ? -4.189 -10.517 9.262 1.00 98.56 177 ALA A C 1
ATOM 1378 O O . ALA A 1 177 ? -4.998 -9.840 9.906 1.00 98.56 177 ALA A O 1
ATOM 1379 N N . VAL A 1 178 ? -3.574 -11.578 9.806 1.00 98.56 178 VAL A N 1
ATOM 1380 C CA . VAL A 1 178 ? -3.765 -12.000 11.207 1.00 98.56 178 VAL A CA 1
ATOM 1381 C C . VAL A 1 178 ? -3.290 -10.916 12.170 1.00 98.56 178 VAL A C 1
ATOM 1383 O O . VAL A 1 178 ? -4.012 -10.585 13.113 1.00 98.56 178 VAL A O 1
ATOM 1386 N N . MET A 1 179 ? -2.117 -10.319 11.939 1.00 98.06 179 MET A N 1
ATOM 1387 C CA . MET A 1 179 ? -1.601 -9.235 12.784 1.00 98.06 179 MET A CA 1
ATOM 1388 C C . MET A 1 179 ? -2.593 -8.069 12.874 1.00 98.06 179 MET A C 1
ATOM 1390 O O . MET A 1 179 ? -2.898 -7.587 13.971 1.00 98.06 179 MET A O 1
ATOM 1394 N N . SER A 1 180 ? -3.155 -7.651 11.740 1.00 97.12 180 SER A N 1
ATOM 1395 C CA . SER A 1 180 ? -4.154 -6.581 11.698 1.00 97.12 180 SER A CA 1
ATOM 1396 C C . SER A 1 180 ? -5.493 -6.976 12.310 1.00 97.12 180 SER A C 1
ATOM 1398 O O . SER A 1 180 ? -6.076 -6.189 13.061 1.00 97.12 180 SER A O 1
ATOM 1400 N N . ALA A 1 181 ? -5.963 -8.202 12.075 1.00 97.75 181 ALA A N 1
ATOM 1401 C CA . ALA A 1 181 ? -7.178 -8.724 12.695 1.00 97.75 181 ALA A CA 1
ATOM 1402 C C . ALA A 1 181 ? -7.063 -8.770 14.228 1.00 97.75 181 ALA A C 1
ATOM 1404 O O . ALA A 1 181 ? -7.982 -8.347 14.934 1.00 97.75 181 ALA A O 1
ATOM 1405 N N . LEU A 1 182 ? -5.916 -9.207 14.757 1.00 97.62 182 LEU A N 1
ATOM 1406 C CA . LEU A 1 182 ? -5.633 -9.209 16.193 1.00 97.62 182 LEU A CA 1
ATOM 1407 C C . LEU A 1 182 ? -5.543 -7.789 16.761 1.00 97.62 182 LEU A C 1
ATOM 1409 O O . LEU A 1 182 ? -6.071 -7.534 17.846 1.00 97.62 182 LEU A O 1
ATOM 1413 N N . ALA A 1 183 ? -4.935 -6.848 16.034 1.00 97.38 183 ALA A N 1
ATOM 1414 C CA . ALA A 1 183 ? -4.903 -5.443 16.435 1.00 97.38 183 ALA A CA 1
ATOM 1415 C C . ALA A 1 183 ? -6.318 -4.839 16.512 1.00 97.38 183 ALA A C 1
ATOM 1417 O O . ALA A 1 183 ? -6.651 -4.169 17.496 1.00 97.38 183 ALA A O 1
ATOM 1418 N N . GLY A 1 184 ? -7.171 -5.127 15.525 1.00 95.75 184 GLY A N 1
ATOM 1419 C CA . GLY A 1 184 ? -8.584 -4.742 15.515 1.00 95.75 184 GLY A CA 1
ATOM 1420 C C . GLY A 1 184 ? -9.383 -5.380 16.656 1.00 95.75 184 GLY A C 1
ATOM 1421 O O . GLY A 1 184 ? -10.106 -4.694 17.382 1.00 95.75 184 GLY A O 1
ATOM 1422 N N . TYR A 1 185 ? -9.190 -6.678 16.900 1.00 96.00 185 TYR A N 1
ATOM 1423 C CA . TYR A 1 185 ? -9.797 -7.383 18.031 1.00 96.00 185 TYR A CA 1
ATOM 1424 C C . TYR A 1 185 ? -9.395 -6.763 19.377 1.00 96.00 185 TYR A C 1
ATOM 1426 O O . TYR A 1 185 ? -10.247 -6.469 20.221 1.00 96.00 185 TYR A O 1
ATOM 1434 N N . ALA A 1 186 ? -8.096 -6.519 19.575 1.00 96.12 186 ALA A N 1
ATOM 1435 C CA . ALA A 1 186 ? -7.568 -5.888 20.779 1.00 96.12 186 ALA A CA 1
ATOM 1436 C C . ALA A 1 186 ? -8.132 -4.473 20.965 1.00 96.12 186 ALA A C 1
ATOM 1438 O O . ALA A 1 186 ? -8.464 -4.092 22.090 1.00 96.12 186 ALA A O 1
ATOM 1439 N N . TYR A 1 187 ? -8.298 -3.712 19.878 1.00 95.06 187 TYR A N 1
ATOM 1440 C CA . TYR A 1 187 ? -8.962 -2.411 19.905 1.00 95.06 187 TYR A CA 1
ATOM 1441 C C . TYR A 1 187 ? -10.393 -2.501 20.434 1.00 95.06 187 TYR A C 1
ATOM 1443 O O . TYR A 1 187 ? -10.722 -1.799 21.391 1.00 95.06 187 TYR A O 1
ATOM 1451 N N . LEU A 1 188 ? -11.208 -3.411 19.897 1.00 92.81 188 LEU A N 1
ATOM 1452 C CA . LEU A 1 188 ? -12.597 -3.596 20.331 1.00 92.81 188 LEU A CA 1
ATOM 1453 C C . LEU A 1 188 ? -12.721 -4.101 21.775 1.00 92.81 188 LEU A C 1
ATOM 1455 O O . LEU A 1 188 ? -13.717 -3.833 22.441 1.00 92.81 188 LEU A O 1
ATOM 1459 N N . LYS A 1 189 ? -11.708 -4.805 22.290 1.00 93.00 189 LYS A N 1
ATOM 1460 C CA . LYS A 1 189 ? -11.638 -5.229 23.698 1.00 93.00 189 LYS A CA 1
ATOM 1461 C C . LYS A 1 189 ? -11.082 -4.159 24.645 1.00 93.00 189 LYS A C 1
ATOM 1463 O O . LYS A 1 189 ? -10.881 -4.455 25.819 1.00 93.00 189 LYS A O 1
ATOM 1468 N N . GLY A 1 190 ? -10.807 -2.944 24.162 1.00 90.00 190 GLY A N 1
ATOM 1469 C CA . GLY A 1 190 ? -10.233 -1.866 24.976 1.00 90.00 190 GLY A CA 1
ATOM 1470 C C . GLY A 1 190 ? -8.769 -2.099 25.368 1.00 90.00 190 GLY A C 1
ATOM 1471 O O . GLY A 1 190 ? -8.264 -1.456 26.279 1.00 90.00 190 GLY A O 1
ATOM 1472 N N . ARG A 1 191 ? -8.078 -3.017 24.683 1.00 90.06 191 ARG A N 1
ATOM 1473 C CA . ARG A 1 191 ? -6.687 -3.423 24.947 1.00 90.06 191 ARG A CA 1
ATOM 1474 C C . ARG A 1 191 ? -5.722 -2.951 23.854 1.00 90.06 191 ARG A C 1
ATOM 1476 O O . ARG A 1 191 ? -4.629 -3.492 23.722 1.00 90.06 191 ARG A O 1
ATOM 1483 N N . SER A 1 192 ? -6.117 -1.980 23.025 1.00 84.69 192 SER A N 1
ATOM 1484 C CA . SER A 1 192 ? -5.276 -1.520 21.913 1.00 84.69 192 SER A CA 1
ATOM 1485 C C . SER A 1 192 ? -4.006 -0.824 22.409 1.00 84.69 192 SER A C 1
ATOM 1487 O O . SER A 1 192 ? -4.044 0.300 22.913 1.00 84.69 192 SER A O 1
ATOM 1489 N N . ALA A 1 193 ? -2.860 -1.454 22.174 1.00 83.00 193 ALA A N 1
ATOM 1490 C CA . ALA A 1 193 ? -1.533 -0.899 22.419 1.00 83.00 193 ALA A CA 1
ATOM 1491 C C . ALA A 1 193 ? -0.706 -0.855 21.120 1.00 83.00 193 ALA A C 1
ATOM 1493 O O . ALA A 1 193 ? -1.135 -1.338 20.072 1.00 83.00 193 ALA A O 1
ATOM 1494 N N . GLY A 1 194 ? 0.477 -0.241 21.181 1.00 92.00 194 GLY A N 1
ATOM 1495 C CA . GLY A 1 194 ? 1.421 -0.218 20.061 1.00 92.00 194 GLY A CA 1
ATOM 1496 C C . GLY A 1 194 ? 1.034 0.699 18.895 1.00 92.00 194 GLY A C 1
ATOM 1497 O O . GLY A 1 194 ? 0.139 1.542 18.999 1.00 92.00 194 GLY A O 1
ATOM 1498 N N . VAL A 1 195 ? 1.770 0.556 17.789 1.00 92.94 195 VAL A N 1
ATOM 1499 C CA . VAL A 1 195 ? 1.644 1.401 16.588 1.00 92.94 195 VAL A CA 1
ATOM 1500 C C . VAL A 1 195 ? 0.288 1.199 15.910 1.00 92.94 195 VAL A C 1
ATOM 1502 O O . VAL A 1 195 ? -0.430 2.175 15.717 1.00 92.94 195 VAL A O 1
ATOM 1505 N N . LEU A 1 196 ? -0.104 -0.049 15.630 1.00 93.50 196 LEU A N 1
ATOM 1506 C CA . LEU A 1 196 ? -1.362 -0.359 14.93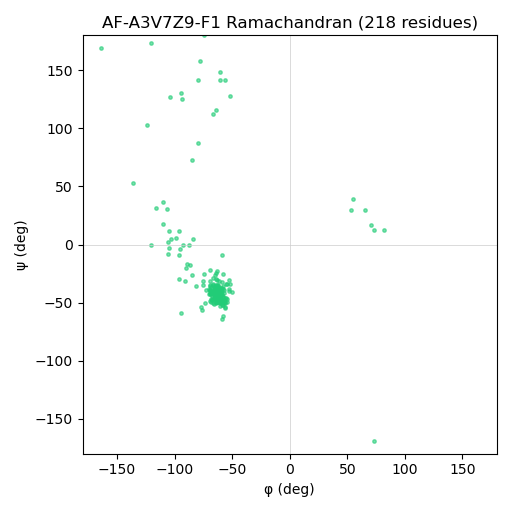4 1.00 93.50 196 LEU A CA 1
ATOM 1507 C C . LEU A 1 196 ? -2.587 0.152 15.710 1.00 93.50 196 LEU A C 1
ATOM 1509 O O . LEU A 1 196 ? -3.474 0.785 15.143 1.00 93.50 196 LEU A O 1
ATOM 1513 N N . GLY A 1 197 ? -2.596 -0.016 17.037 1.00 93.56 197 GLY A N 1
ATOM 1514 C CA . GLY A 1 197 ? -3.659 0.516 17.890 1.00 93.56 197 GLY A CA 1
ATOM 1515 C C . GLY A 1 197 ? -3.753 2.047 17.870 1.00 93.56 197 GLY A C 1
ATOM 1516 O O . GLY A 1 197 ? -4.857 2.591 17.938 1.00 93.56 197 GLY A O 1
ATOM 1517 N N . ARG A 1 198 ? -2.618 2.757 17.759 1.00 93.94 198 ARG A N 1
ATOM 1518 C CA . ARG A 1 198 ? -2.605 4.220 17.578 1.00 93.94 198 ARG A CA 1
A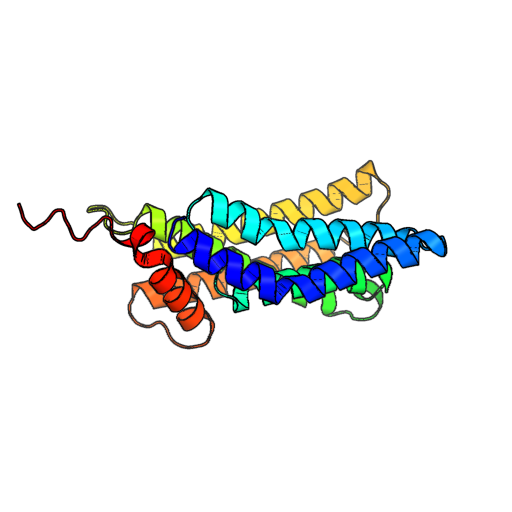TOM 1519 C C . ARG A 1 198 ? -3.165 4.618 16.216 1.00 93.94 198 ARG A C 1
ATOM 1521 O O . ARG A 1 198 ? -4.044 5.467 16.184 1.00 93.94 198 ARG A O 1
ATOM 1528 N N . LEU A 1 199 ? -2.740 3.959 15.136 1.00 95.12 199 LEU A N 1
ATOM 1529 C CA . LEU A 1 199 ? -3.235 4.238 13.783 1.00 95.12 199 LEU A CA 1
ATOM 1530 C C . LEU A 1 199 ? -4.758 4.078 13.686 1.00 95.12 199 LEU A C 1
ATOM 1532 O O . LEU A 1 199 ? -5.436 4.971 13.178 1.00 95.12 199 LEU A O 1
ATOM 1536 N N . ILE A 1 200 ? -5.304 2.995 14.251 1.00 95.00 200 ILE A N 1
ATOM 1537 C CA . ILE A 1 200 ? -6.755 2.766 14.326 1.00 95.00 200 ILE A CA 1
ATOM 1538 C C . ILE A 1 200 ? -7.450 3.906 15.087 1.00 95.00 200 ILE A C 1
ATOM 1540 O O . ILE A 1 200 ? -8.429 4.477 14.602 1.00 95.00 200 ILE A O 1
ATOM 1544 N N . ARG A 1 201 ? -6.945 4.270 16.276 1.00 93.56 201 ARG A N 1
ATOM 1545 C CA . ARG A 1 201 ? -7.512 5.361 17.087 1.00 93.56 201 ARG A CA 1
ATOM 1546 C C . ARG A 1 201 ? -7.491 6.696 16.361 1.00 93.56 201 ARG A C 1
ATOM 1548 O O . ARG A 1 201 ? -8.497 7.401 16.386 1.00 93.56 201 ARG A O 1
ATOM 1555 N N . ASP A 1 202 ? -6.367 7.042 15.750 1.00 93.75 202 ASP A N 1
ATOM 1556 C CA . ASP A 1 202 ? -6.185 8.320 15.072 1.00 93.75 202 ASP A CA 1
ATOM 1557 C C . ASP A 1 202 ? -7.121 8.422 13.867 1.00 93.75 202 ASP A C 1
ATOM 1559 O O . ASP A 1 202 ? -7.790 9.444 13.702 1.00 93.75 202 ASP A O 1
ATOM 1563 N N . PHE A 1 203 ? -7.260 7.339 13.094 1.00 95.00 203 PHE A N 1
ATOM 1564 C CA . PHE A 1 203 ? -8.218 7.273 11.993 1.00 95.00 203 PHE A CA 1
ATOM 1565 C C . PHE A 1 203 ? -9.661 7.462 12.477 1.00 95.00 203 PHE A C 1
ATOM 1567 O O . PHE A 1 203 ? -10.390 8.296 11.937 1.00 95.00 203 PHE A O 1
ATOM 1574 N N . ILE A 1 204 ? -10.082 6.726 13.513 1.00 94.00 204 ILE A N 1
ATOM 1575 C CA . ILE A 1 204 ? -11.447 6.811 14.056 1.00 94.00 204 ILE A CA 1
ATOM 1576 C C . ILE A 1 204 ? -11.714 8.194 14.655 1.00 94.00 204 ILE A C 1
ATOM 1578 O O . ILE A 1 204 ? -12.787 8.755 14.451 1.00 94.00 204 ILE A O 1
ATOM 1582 N N . LYS A 1 205 ? -10.744 8.781 15.365 1.00 93.12 205 LYS A N 1
ATOM 1583 C CA . LYS A 1 205 ? -10.860 10.128 15.941 1.00 93.12 205 LYS A CA 1
ATOM 1584 C C . LYS A 1 205 ? -11.051 11.178 14.850 1.00 93.12 205 LYS A C 1
ATOM 1586 O O . LYS A 1 205 ? -11.907 12.052 14.988 1.00 93.12 205 LYS A O 1
ATOM 1591 N N . LEU A 1 206 ? -10.268 11.074 13.779 1.00 93.44 206 LEU A N 1
ATOM 1592 C CA . LEU A 1 206 ? -10.327 11.976 12.635 1.00 93.44 206 LEU A CA 1
ATOM 1593 C C . LEU A 1 206 ? -11.655 11.848 11.867 1.00 93.44 206 LEU A C 1
ATOM 1595 O O . LEU A 1 206 ? -12.147 12.833 11.327 1.00 93.44 206 LEU A O 1
ATOM 1599 N N . ASN A 1 207 ? -12.268 10.662 11.896 1.00 93.81 207 ASN A N 1
ATOM 1600 C CA . ASN A 1 207 ? -13.500 10.329 11.179 1.00 93.81 207 ASN A CA 1
ATOM 1601 C C . ASN A 1 207 ? -14.674 9.995 12.109 1.00 93.81 207 ASN A C 1
ATOM 1603 O O . ASN A 1 207 ? -15.534 9.182 11.774 1.00 93.81 207 ASN A O 1
ATOM 1607 N N . ARG A 1 208 ? -14.724 10.608 13.297 1.00 91.06 208 ARG A N 1
ATOM 1608 C CA . ARG A 1 208 ? -15.686 10.269 14.364 1.00 91.06 208 ARG A CA 1
ATOM 1609 C C . ARG A 1 208 ? -17.149 10.257 13.913 1.00 91.06 208 ARG A C 1
ATOM 1611 O O . ARG A 1 208 ? -17.939 9.501 14.469 1.00 91.06 208 ARG A O 1
ATOM 1618 N N . HIS A 1 209 ? -17.514 11.079 12.927 1.00 88.69 209 HIS A N 1
ATOM 1619 C CA . HIS A 1 209 ? -18.869 11.152 12.373 1.00 88.69 209 HIS A CA 1
ATOM 1620 C C . HIS A 1 209 ? -19.309 9.841 11.717 1.00 88.69 209 HIS A C 1
ATOM 1622 O O . HIS A 1 209 ? -20.492 9.520 11.770 1.00 88.69 209 HIS A O 1
ATOM 1628 N N . LEU A 1 210 ? -18.375 9.061 11.164 1.00 88.88 210 LEU A N 1
ATOM 1629 C CA . LEU A 1 210 ? -18.661 7.766 10.538 1.00 88.88 210 LEU A CA 1
ATOM 1630 C C . LEU A 1 210 ? -18.948 6.664 11.567 1.00 88.88 210 LEU A C 1
ATOM 1632 O O . LEU A 1 210 ? -19.680 5.727 11.271 1.00 88.88 210 LEU A O 1
ATOM 1636 N N . TYR A 1 211 ? -18.425 6.805 12.788 1.00 87.81 211 TYR A N 1
ATOM 1637 C CA . TYR A 1 211 ? -18.515 5.797 13.853 1.00 87.81 211 TYR A CA 1
ATOM 1638 C C . TYR A 1 211 ? -19.521 6.167 14.961 1.00 87.81 211 TYR A C 1
ATOM 1640 O O . TYR A 1 211 ? -19.661 5.448 15.948 1.00 87.81 211 TYR A O 1
ATOM 1648 N N . ALA A 1 212 ? -20.222 7.300 14.838 1.00 74.56 212 ALA A N 1
ATOM 1649 C CA . ALA A 1 212 ? -21.087 7.846 15.889 1.00 74.56 212 ALA A CA 1
ATOM 1650 C C . ALA A 1 212 ? -22.537 7.317 15.887 1.00 74.56 212 ALA A C 1
ATOM 1652 O O . ALA A 1 212 ? -23.313 7.708 16.763 1.00 74.56 212 ALA A O 1
ATOM 1653 N N . LYS A 1 213 ? -22.918 6.434 14.951 1.00 62.78 213 LYS A N 1
ATOM 1654 C CA . LYS A 1 213 ? -24.319 6.033 14.688 1.00 62.78 213 LYS A CA 1
ATOM 1655 C C . LYS A 1 213 ? -25.089 5.407 15.869 1.00 62.78 213 LYS A C 1
ATOM 1657 O O . LYS A 1 213 ? -26.304 5.285 15.775 1.00 62.78 213 LYS A O 1
ATOM 1662 N N . GLY A 1 214 ? -24.444 5.092 16.995 1.00 50.69 214 GLY A N 1
ATOM 1663 C CA . GLY A 1 214 ? -25.086 4.449 18.154 1.00 50.69 214 GLY A CA 1
ATOM 1664 C C . GLY A 1 214 ? -25.356 5.322 19.375 1.00 50.69 214 GLY A C 1
ATOM 1665 O O . GLY A 1 214 ? -26.008 4.854 20.301 1.00 50.69 214 GLY A O 1
ATOM 1666 N N . ARG A 1 215 ? -24.866 6.569 19.434 1.00 46.38 215 ARG A N 1
ATOM 1667 C CA . ARG A 1 215 ? -25.013 7.389 20.656 1.00 46.38 215 ARG A CA 1
ATOM 1668 C C . ARG A 1 215 ? -26.316 8.185 20.747 1.00 46.38 215 ARG A C 1
ATOM 1670 O O . ARG A 1 215 ? -26.661 8.589 21.843 1.00 46.38 215 ARG A O 1
ATOM 1677 N N . SER A 1 216 ? -27.051 8.395 19.650 1.00 43.00 216 SER A N 1
ATOM 1678 C CA . SER A 1 216 ? -28.233 9.282 19.649 1.00 43.00 216 SER A CA 1
ATOM 1679 C C . SER A 1 216 ? -29.586 8.568 19.764 1.00 43.00 216 SER A C 1
ATOM 1681 O O . SER A 1 216 ? -30.621 9.210 19.590 1.00 43.00 216 SER A O 1
ATOM 1683 N N . ARG A 1 217 ? -29.612 7.245 19.973 1.00 44.22 217 ARG A N 1
ATOM 1684 C CA . ARG A 1 217 ? -30.858 6.455 19.964 1.00 44.22 217 ARG A CA 1
ATOM 1685 C C . ARG A 1 217 ? -31.352 6.026 21.352 1.00 44.22 217 ARG A C 1
ATOM 1687 O O . ARG A 1 217 ? -32.434 5.463 21.421 1.00 44.22 217 ARG A O 1
ATOM 1694 N N . ASN A 1 218 ? -30.597 6.334 22.410 1.00 41.50 218 ASN A N 1
ATOM 1695 C CA . ASN A 1 218 ? -30.957 6.058 23.809 1.00 41.50 218 ASN A CA 1
ATOM 1696 C C . ASN A 1 218 ? -31.452 7.296 24.587 1.00 41.50 218 ASN A C 1
ATOM 1698 O O . ASN A 1 218 ? -31.731 7.171 25.773 1.00 41.50 218 ASN A O 1
ATOM 1702 N N . ASP A 1 219 ? -31.599 8.454 23.930 1.00 42.47 219 ASP A N 1
ATOM 1703 C CA . ASP A 1 219 ? -32.112 9.694 24.544 1.00 42.47 219 ASP A CA 1
ATOM 1704 C C . ASP A 1 219 ? -33.551 10.030 24.086 1.00 42.47 219 ASP A C 1
ATOM 1706 O O . ASP A 1 219 ? -33.920 11.200 23.964 1.00 42.47 219 ASP A O 1
ATOM 1710 N N . LYS A 1 220 ? -34.372 9.016 23.782 1.00 35.91 220 LYS A N 1
ATOM 1711 C CA . LYS A 1 220 ? -35.815 9.173 23.539 1.00 35.91 220 LYS A CA 1
ATOM 1712 C C . LYS A 1 220 ? -36.609 8.063 24.200 1.00 35.91 220 LYS A C 1
ATOM 1714 O O . LYS A 1 220 ? -36.219 6.893 24.001 1.00 35.91 220 LYS A O 1
#

Secondary structure (DSSP, 8-state):
--HHHHHHHHHHHHHHHHHHHHHHHHHHHHHTT-HHHHHHHHHHHHHHHHHHHHHHHTT-PPPHHHHHHHHHHHHIIIIIIIIT-HHHH-TTHHHHHHHHHHHHHHHHHHHHHHHHHTT-TTPPPHHHHHHHHHHHHHHHHHHHHHHHHHHHHHH----S--HHHHHHHHHHHHHHHHHHHHHHHHHHTT---HHHHHHHHHHHHHTGGGS-TTSSSS--

Mean predicted aligned error: 4.63 Å